Protein AF-A0AAV6CPC1-F1 (afdb_monomer_lite)

Foldseek 3Di:
DVVVLVVCQVDVVVLLVVLLVQLQVVLPDDDPPDRCHSVNSSVVSCVVSVVSPRPDDPVVVVVVLVVVVVVVCVVCVVVLVVCCVPPNPVVVVVVVVVVVVLVVVLVVVCVVVVDDLLVSQVVSCVVVVPPNSNVVSVVVVVVVVVVVVVVVVVPPPDPVVVPPPDDDDDDDDDDDDDDPPPPVVVPPPDDDPDDDD

Structure (mmCIF, N/CA/C/O backbone):
data_AF-A0AAV6CPC1-F1
#
_entry.id   AF-A0AAV6CPC1-F1
#
loop_
_atom_site.group_PDB
_atom_site.id
_atom_site.type_symbol
_atom_site.label_atom_id
_atom_site.label_alt_id
_atom_site.label_comp_id
_atom_site.label_asym_id
_atom_site.label_entity_id
_atom_site.label_seq_id
_atom_site.pdbx_PDB_ins_code
_atom_site.Cartn_x
_atom_site.Cartn_y
_atom_site.Cartn_z
_atom_site.occupancy
_atom_site.B_iso_or_equiv
_atom_site.auth_seq_id
_atom_site.auth_comp_id
_atom_site.auth_asym_id
_atom_site.auth_atom_id
_atom_site.pdbx_PDB_model_num
ATOM 1 N N . MET A 1 1 ? 10.511 2.929 -31.948 1.00 50.88 1 MET A N 1
ATOM 2 C CA . MET A 1 1 ? 10.393 3.047 -30.472 1.00 50.88 1 MET A CA 1
ATOM 3 C C . MET A 1 1 ? 10.406 1.677 -29.780 1.00 50.88 1 MET A C 1
ATOM 5 O O . MET A 1 1 ? 10.328 1.597 -28.562 1.00 50.88 1 MET A O 1
ATOM 9 N N . ASP A 1 2 ? 10.602 0.598 -30.540 1.00 55.88 2 ASP A N 1
ATOM 10 C CA . ASP A 1 2 ? 10.528 -0.788 -30.069 1.00 55.88 2 ASP A CA 1
ATOM 11 C C . ASP A 1 2 ? 11.811 -1.266 -29.385 1.00 55.88 2 ASP A C 1
ATOM 13 O O . ASP A 1 2 ? 11.757 -2.130 -28.517 1.00 55.88 2 ASP A O 1
ATOM 17 N N . TRP A 1 3 ? 12.956 -0.654 -29.708 1.00 64.06 3 TRP A N 1
ATOM 18 C CA . TRP A 1 3 ? 14.248 -0.991 -29.105 1.00 64.06 3 TRP A CA 1
ATOM 19 C C . TRP A 1 3 ? 14.268 -0.713 -27.594 1.00 64.06 3 TRP A C 1
ATOM 21 O O . TRP A 1 3 ? 14.586 -1.605 -26.811 1.00 64.06 3 TRP A O 1
ATOM 31 N N . LEU A 1 4 ? 13.809 0.469 -27.165 1.00 61.12 4 LEU A N 1
ATOM 32 C CA . LEU A 1 4 ? 13.719 0.828 -25.745 1.00 61.12 4 LEU A CA 1
ATOM 33 C C . LEU A 1 4 ? 12.749 -0.101 -24.995 1.00 61.12 4 LEU A C 1
ATOM 35 O O . LEU A 1 4 ? 13.073 -0.601 -23.921 1.00 61.12 4 LEU A O 1
ATOM 39 N N . ALA A 1 5 ? 11.595 -0.400 -25.598 1.00 58.94 5 ALA A N 1
ATOM 40 C CA . ALA A 1 5 ? 10.611 -1.322 -25.036 1.00 58.94 5 ALA A CA 1
ATOM 41 C C . ALA A 1 5 ? 11.127 -2.774 -24.962 1.00 58.94 5 ALA A C 1
ATOM 43 O O . ALA A 1 5 ? 10.808 -3.493 -24.015 1.00 58.94 5 ALA A O 1
ATOM 44 N N . SER A 1 6 ? 11.944 -3.210 -25.926 1.00 59.62 6 SER A N 1
ATOM 45 C CA . SER A 1 6 ? 12.553 -4.546 -25.942 1.00 59.62 6 SER A CA 1
ATOM 46 C C . SER A 1 6 ? 13.664 -4.703 -24.895 1.00 59.62 6 SER A C 1
ATOM 48 O O . SER A 1 6 ? 13.678 -5.705 -24.180 1.00 59.62 6 SER A O 1
ATOM 50 N N . THR A 1 7 ? 14.502 -3.679 -24.703 1.00 64.88 7 THR A N 1
ATOM 51 C CA . THR A 1 7 ? 15.536 -3.640 -23.655 1.00 64.88 7 THR A CA 1
ATOM 52 C C . THR A 1 7 ? 14.917 -3.571 -22.253 1.00 64.88 7 THR A C 1
ATOM 54 O O . THR A 1 7 ? 15.339 -4.301 -21.358 1.00 64.88 7 THR A O 1
ATOM 57 N N . LEU A 1 8 ? 13.854 -2.774 -22.064 1.00 58.41 8 LEU A N 1
ATOM 58 C CA . LEU A 1 8 ? 13.101 -2.693 -20.799 1.00 58.41 8 LEU A CA 1
ATOM 59 C C . LEU A 1 8 ? 12.404 -4.018 -20.437 1.00 58.41 8 LEU A C 1
ATOM 61 O O . LEU A 1 8 ? 12.216 -4.310 -19.256 1.00 58.41 8 LEU A O 1
ATOM 65 N N . ARG A 1 9 ? 12.036 -4.836 -21.435 1.00 60.81 9 ARG A N 1
ATOM 66 C CA . ARG A 1 9 ? 11.474 -6.183 -21.229 1.00 60.81 9 ARG A CA 1
ATOM 67 C C . ARG A 1 9 ? 12.528 -7.234 -20.883 1.00 60.81 9 ARG A C 1
ATOM 69 O O . ARG A 1 9 ? 12.197 -8.170 -20.161 1.00 60.81 9 ARG A O 1
ATOM 76 N N . GLN A 1 10 ? 13.758 -7.095 -21.380 1.00 64.81 10 GLN A N 1
ATOM 77 C CA . GLN A 1 10 ? 14.867 -7.996 -21.043 1.00 64.81 10 GLN A CA 1
ATOM 78 C C . GLN A 1 10 ? 15.430 -7.736 -19.640 1.00 64.81 10 GLN A C 1
ATOM 80 O O . GLN A 1 10 ? 15.775 -8.695 -18.954 1.00 64.81 10 GLN A O 1
ATOM 85 N N . TYR A 1 11 ? 15.460 -6.474 -19.196 1.00 70.38 11 TYR A N 1
ATOM 86 C CA . TYR A 1 11 ? 16.025 -6.072 -17.903 1.00 70.38 11 TYR A CA 1
ATOM 87 C C . TYR A 1 11 ? 15.006 -5.277 -17.066 1.00 70.38 11 TYR A C 1
ATOM 89 O O . TYR A 1 11 ? 14.966 -4.042 -17.128 1.00 70.38 11 TYR A O 1
ATOM 97 N N . PRO A 1 12 ? 14.163 -5.955 -16.262 1.00 72.00 12 PRO A N 1
ATOM 98 C CA . PRO A 1 12 ? 13.163 -5.293 -15.426 1.00 72.00 12 PRO A CA 1
ATOM 99 C C . PRO A 1 12 ? 13.781 -4.352 -14.376 1.00 72.00 12 PRO A C 1
ATOM 101 O O . PRO A 1 12 ? 13.127 -3.381 -13.994 1.00 72.00 12 PRO A O 1
ATOM 104 N N . GLU A 1 13 ? 15.037 -4.563 -13.957 1.00 78.44 13 GLU A N 1
ATOM 105 C CA . GLU A 1 13 ? 15.771 -3.616 -13.102 1.00 78.44 13 GLU A CA 1
ATOM 106 C C . GLU A 1 13 ? 15.889 -2.206 -13.704 1.00 78.44 13 GLU A C 1
ATOM 108 O O . GLU A 1 13 ? 15.700 -1.218 -12.992 1.00 78.44 13 GLU A O 1
ATOM 113 N N . VAL A 1 14 ? 16.120 -2.086 -15.016 1.00 78.75 14 VAL A N 1
ATOM 114 C CA . VAL A 1 14 ? 16.282 -0.787 -15.694 1.00 78.75 14 VAL A CA 1
ATOM 115 C C . VAL A 1 14 ? 14.977 0.011 -15.659 1.00 78.75 14 VAL A C 1
ATOM 117 O O . VAL A 1 14 ? 14.992 1.228 -15.483 1.00 78.75 14 VAL A O 1
ATOM 120 N N . SER A 1 15 ? 13.836 -0.678 -15.740 1.00 77.69 15 SER A N 1
ATOM 121 C CA . SER A 1 15 ? 12.512 -0.050 -15.649 1.00 77.69 15 SER A CA 1
ATOM 122 C C . SER A 1 15 ? 12.265 0.581 -14.275 1.00 77.69 15 SER A C 1
ATOM 124 O O . SER A 1 15 ? 11.695 1.667 -14.186 1.00 77.69 15 SER A O 1
ATOM 126 N N . ILE A 1 16 ? 12.718 -0.078 -13.203 1.00 81.50 16 ILE A N 1
ATOM 127 C CA . ILE A 1 16 ? 12.572 0.412 -11.825 1.00 81.50 16 ILE A CA 1
ATOM 128 C C . ILE A 1 16 ? 13.478 1.628 -11.598 1.00 81.50 16 ILE A C 1
ATOM 130 O O . ILE A 1 16 ? 13.022 2.638 -11.065 1.00 81.50 16 ILE A O 1
ATOM 134 N N . PHE A 1 17 ? 14.732 1.569 -12.054 1.00 85.50 17 PHE A N 1
ATOM 135 C CA . PHE A 1 17 ? 15.653 2.706 -11.971 1.00 85.50 17 PHE A CA 1
ATOM 136 C C . PHE A 1 17 ? 15.149 3.921 -12.748 1.00 85.50 17 PHE A C 1
ATOM 138 O O . PHE A 1 17 ? 15.210 5.036 -12.235 1.00 85.50 17 PHE A O 1
ATOM 145 N N . LEU A 1 18 ? 14.601 3.715 -13.947 1.00 84.69 18 LEU A N 1
ATOM 146 C CA . LEU A 1 18 ? 14.037 4.797 -14.748 1.00 84.69 18 LEU A CA 1
ATOM 147 C C . LEU A 1 18 ? 12.813 5.427 -14.068 1.00 84.69 18 LEU A C 1
ATOM 149 O O . LEU A 1 18 ? 12.699 6.651 -14.030 1.00 84.69 18 LEU A O 1
ATOM 153 N N . ALA A 1 19 ? 11.934 4.610 -13.475 1.00 87.69 19 ALA A N 1
ATOM 154 C CA . ALA A 1 19 ? 10.784 5.099 -12.718 1.00 87.69 19 ALA A CA 1
ATOM 155 C C . ALA A 1 19 ? 11.197 5.934 -11.498 1.00 87.69 19 ALA A C 1
ATOM 157 O O . ALA A 1 19 ? 10.588 6.969 -11.229 1.00 87.69 19 ALA A O 1
ATOM 158 N N . LEU A 1 20 ? 12.252 5.525 -10.788 1.00 87.88 20 LEU A N 1
ATOM 159 C CA . LEU A 1 20 ? 12.793 6.274 -9.654 1.00 87.88 20 LEU A CA 1
ATOM 160 C C . LEU A 1 20 ? 13.490 7.562 -10.094 1.00 87.88 20 LEU A C 1
ATOM 162 O O . LEU A 1 20 ? 13.239 8.611 -9.508 1.00 87.88 20 LEU A O 1
ATOM 166 N N . ALA A 1 21 ? 14.323 7.506 -11.134 1.00 88.50 21 ALA A N 1
ATOM 167 C CA . ALA A 1 21 ? 15.060 8.661 -11.635 1.00 88.50 21 ALA A CA 1
ATOM 168 C C . ALA A 1 21 ? 14.111 9.747 -12.163 1.00 88.50 21 ALA A C 1
ATOM 170 O O . ALA A 1 21 ? 14.175 10.893 -11.720 1.00 88.50 21 ALA A O 1
ATOM 171 N N . LEU A 1 22 ? 13.179 9.379 -13.050 1.00 88.38 22 LEU A N 1
ATOM 172 C CA . LEU A 1 22 ? 12.183 10.311 -13.586 1.00 88.38 22 LEU A CA 1
ATOM 173 C C . LEU A 1 22 ? 11.191 10.753 -12.510 1.00 88.38 22 LEU A C 1
ATOM 175 O O . LEU A 1 22 ? 10.836 11.926 -12.443 1.00 88.38 22 LEU A O 1
ATOM 179 N N . GLY A 1 23 ? 10.765 9.836 -11.642 1.00 89.19 23 GLY A N 1
ATOM 180 C CA . GLY A 1 23 ? 9.831 10.126 -10.562 1.00 89.19 23 GLY A CA 1
ATOM 181 C C . GLY A 1 23 ? 10.387 11.083 -9.513 1.00 89.19 23 GLY A C 1
ATOM 182 O O . GLY A 1 23 ? 9.665 11.964 -9.054 1.00 89.19 23 GLY A O 1
ATOM 183 N N . TYR A 1 24 ? 11.667 10.954 -9.159 1.00 88.19 24 TYR A N 1
ATOM 184 C CA . TYR A 1 24 ? 12.344 11.883 -8.257 1.00 88.19 24 TYR A CA 1
ATOM 185 C C . TYR A 1 24 ? 12.603 13.229 -8.934 1.00 88.19 24 TYR A C 1
ATOM 187 O O . TYR A 1 24 ? 12.359 14.271 -8.328 1.00 88.19 24 TYR A O 1
ATOM 195 N N . TRP A 1 25 ? 13.028 13.216 -10.203 1.00 86.25 25 TRP A N 1
ATOM 196 C CA . TRP A 1 25 ? 13.243 14.441 -10.972 1.00 86.25 25 TRP A CA 1
ATOM 197 C C . TRP A 1 25 ? 11.956 15.264 -11.083 1.00 86.25 25 TRP A C 1
ATOM 199 O O . TRP A 1 25 ? 11.960 16.454 -10.784 1.00 86.25 25 TRP A O 1
ATOM 209 N N . ILE A 1 26 ? 10.839 14.616 -11.415 1.00 84.38 26 ILE A N 1
ATOM 210 C CA . ILE A 1 26 ? 9.532 15.262 -11.573 1.00 84.38 26 ILE A CA 1
ATOM 211 C C . ILE A 1 26 ? 8.887 15.571 -10.220 1.00 84.38 26 ILE A C 1
ATOM 213 O O . ILE A 1 26 ? 8.286 16.627 -10.060 1.00 84.38 26 ILE A O 1
ATOM 217 N N . GLY A 1 27 ? 9.053 14.706 -9.217 1.00 80.81 27 GLY A N 1
ATOM 218 C CA . GLY A 1 27 ? 8.577 14.951 -7.851 1.00 80.81 27 GLY A CA 1
ATOM 219 C C . GLY A 1 27 ? 9.292 16.108 -7.145 1.00 80.81 27 GLY A C 1
ATOM 220 O O . GLY A 1 27 ? 8.743 16.679 -6.202 1.00 80.81 27 GLY A O 1
ATOM 221 N N . GLY A 1 28 ? 10.496 16.467 -7.604 1.00 75.12 28 GLY A N 1
ATOM 222 C CA . GLY A 1 28 ? 11.241 17.647 -7.165 1.00 75.12 28 GLY A CA 1
ATOM 223 C C . GLY A 1 28 ? 10.834 18.950 -7.863 1.00 75.12 28 GLY A C 1
ATOM 224 O O . GLY A 1 28 ? 11.181 20.025 -7.370 1.00 75.12 28 GLY A O 1
ATOM 225 N N . LEU A 1 29 ? 10.087 18.889 -8.973 1.00 74.12 29 LEU A N 1
ATOM 226 C CA . LEU A 1 29 ? 9.589 20.081 -9.658 1.00 74.12 29 LEU A CA 1
ATOM 227 C C . LEU A 1 29 ? 8.435 20.687 -8.854 1.00 74.12 29 LEU A C 1
ATOM 229 O O . LEU A 1 29 ? 7.370 20.093 -8.689 1.00 74.12 29 LEU A O 1
ATOM 233 N N . ARG A 1 30 ? 8.654 21.897 -8.339 1.00 64.50 30 ARG A N 1
ATOM 234 C CA . ARG A 1 30 ? 7.623 22.682 -7.658 1.00 64.50 30 ARG A CA 1
ATOM 235 C C . ARG A 1 30 ? 6.871 23.521 -8.681 1.00 64.50 30 ARG A C 1
ATOM 237 O O . ARG A 1 30 ? 7.449 24.419 -9.287 1.00 64.50 30 ARG A O 1
ATOM 244 N N . ILE A 1 31 ? 5.580 23.248 -8.850 1.00 69.50 31 ILE A N 1
ATOM 245 C CA . ILE A 1 31 ? 4.676 24.100 -9.627 1.00 69.50 31 ILE A CA 1
ATOM 246 C C . ILE A 1 31 ? 3.954 25.008 -8.623 1.00 69.50 31 ILE A C 1
ATOM 248 O O . ILE A 1 31 ? 3.000 24.606 -7.958 1.00 69.50 31 ILE A O 1
ATOM 252 N N . GLY A 1 32 ? 4.462 26.232 -8.459 1.00 70.19 32 GLY A N 1
ATOM 253 C CA . GLY A 1 32 ? 3.909 27.221 -7.527 1.00 70.19 32 GLY A CA 1
ATOM 254 C C . GLY A 1 32 ? 4.044 26.809 -6.053 1.00 70.19 32 GLY A C 1
ATOM 255 O O . GLY A 1 32 ? 5.130 26.455 -5.599 1.00 70.19 32 GLY A O 1
ATOM 256 N N . ALA A 1 33 ? 2.941 26.867 -5.297 1.00 66.94 33 ALA A N 1
ATOM 257 C CA . ALA A 1 33 ? 2.893 26.529 -3.867 1.00 66.94 33 ALA A CA 1
ATOM 258 C C . ALA A 1 33 ? 2.652 25.031 -3.574 1.00 66.94 33 ALA A C 1
ATOM 260 O O . ALA A 1 33 ? 2.756 24.607 -2.424 1.00 66.94 33 ALA A O 1
ATOM 261 N N . PHE A 1 34 ? 2.343 24.217 -4.592 1.00 69.81 34 PHE A N 1
ATOM 262 C CA . PHE A 1 34 ? 2.090 22.784 -4.429 1.00 69.81 34 PHE A CA 1
ATOM 263 C C . PHE A 1 34 ? 3.360 21.976 -4.709 1.00 69.81 34 PHE A C 1
ATOM 265 O O . PHE A 1 34 ? 3.807 21.829 -5.846 1.00 69.81 34 PHE A O 1
ATOM 272 N N . SER A 1 35 ? 3.947 21.426 -3.645 1.00 69.00 35 SER A N 1
ATOM 273 C CA . SER A 1 35 ? 5.031 20.449 -3.743 1.00 69.00 35 SER A CA 1
ATOM 274 C C . SER A 1 35 ? 4.425 19.049 -3.787 1.00 69.00 35 SER A C 1
ATOM 276 O O . SER A 1 35 ? 3.948 18.555 -2.770 1.00 69.00 35 SER A O 1
ATOM 278 N N . LEU A 1 36 ? 4.463 18.399 -4.953 1.00 71.31 36 LEU A N 1
ATOM 279 C CA . LEU A 1 36 ? 3.981 17.021 -5.133 1.00 71.31 36 LEU A CA 1
ATOM 280 C C . LEU A 1 36 ? 4.738 16.017 -4.247 1.00 71.31 36 LEU A C 1
ATOM 282 O O . LEU A 1 36 ? 4.181 14.994 -3.856 1.00 71.31 36 LEU A O 1
ATOM 286 N N . GLY A 1 37 ? 5.982 16.327 -3.880 1.00 80.75 37 GLY A N 1
ATOM 287 C CA . GLY A 1 37 ? 6.824 15.449 -3.078 1.00 80.75 37 GLY A CA 1
ATOM 288 C C . GLY A 1 37 ? 7.393 14.296 -3.905 1.00 80.75 37 GLY A C 1
ATOM 289 O O . GLY A 1 37 ? 6.789 13.805 -4.862 1.00 80.75 37 GLY A O 1
ATOM 290 N N . SER A 1 38 ? 8.580 13.836 -3.515 1.00 85.38 38 SER A N 1
ATOM 291 C CA . SER A 1 38 ? 9.305 12.766 -4.210 1.00 85.38 38 SER A CA 1
ATOM 292 C C . SER A 1 38 ? 8.517 11.448 -4.265 1.00 85.38 38 SER A C 1
ATOM 294 O O . SER A 1 38 ? 8.594 10.716 -5.251 1.00 85.38 38 SER A O 1
ATOM 296 N N . VAL A 1 39 ? 7.703 11.160 -3.245 1.00 86.31 39 VAL A N 1
ATOM 297 C CA . VAL A 1 39 ? 6.880 9.940 -3.173 1.00 86.31 39 VAL A CA 1
ATOM 298 C C . VAL A 1 39 ? 5.736 9.969 -4.192 1.00 86.31 39 VAL A C 1
ATOM 300 O O . VAL A 1 39 ? 5.534 9.002 -4.921 1.00 86.31 39 VAL A O 1
ATOM 303 N N . THR A 1 40 ? 5.011 11.082 -4.314 1.00 87.12 40 THR A N 1
ATOM 304 C CA . THR A 1 40 ? 3.893 11.184 -5.268 1.00 87.12 40 THR A CA 1
ATOM 305 C C . THR A 1 40 ? 4.400 11.205 -6.712 1.00 87.12 40 THR A C 1
ATOM 307 O O . THR A 1 40 ? 3.801 10.577 -7.583 1.00 87.12 40 THR A O 1
ATOM 310 N N . GLY A 1 41 ? 5.542 11.861 -6.966 1.00 88.69 41 GLY A N 1
ATOM 311 C CA . GLY A 1 41 ? 6.185 11.879 -8.286 1.00 88.69 41 GLY A CA 1
ATOM 312 C C . GLY A 1 41 ? 6.655 10.495 -8.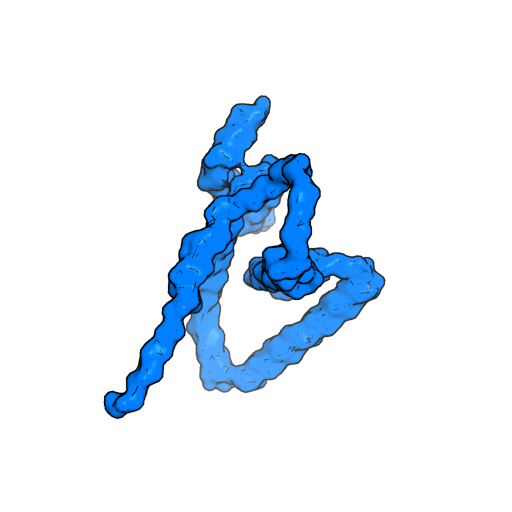748 1.00 88.69 41 GLY A C 1
ATOM 313 O O . GLY A 1 41 ? 6.427 10.110 -9.897 1.00 88.69 41 GLY A O 1
ATOM 314 N N . THR A 1 42 ? 7.237 9.704 -7.841 1.00 89.69 42 THR A N 1
ATOM 315 C CA . THR A 1 42 ? 7.635 8.315 -8.132 1.00 89.69 42 THR A CA 1
ATOM 316 C C . THR A 1 42 ? 6.438 7.382 -8.322 1.00 89.69 42 THR A C 1
ATOM 318 O O . THR A 1 42 ? 6.488 6.530 -9.208 1.00 89.69 42 THR A O 1
ATOM 321 N N . LEU A 1 43 ? 5.329 7.580 -7.598 1.00 88.69 43 LEU A N 1
ATOM 322 C CA . LEU A 1 43 ? 4.079 6.846 -7.840 1.00 88.69 43 LEU A CA 1
ATOM 323 C C . LEU A 1 43 ? 3.473 7.161 -9.216 1.00 88.69 43 LEU A C 1
ATOM 325 O O . LEU A 1 43 ? 3.111 6.237 -9.943 1.00 88.69 43 LEU A O 1
ATOM 329 N N . LEU A 1 44 ? 3.401 8.439 -9.604 1.00 88.88 44 LEU A N 1
ATOM 330 C CA . LEU A 1 44 ? 2.844 8.854 -10.896 1.00 88.88 44 LEU A CA 1
ATOM 331 C C . LEU A 1 44 ? 3.656 8.285 -12.072 1.00 88.88 44 LEU A C 1
ATOM 333 O O . LEU A 1 44 ? 3.088 7.702 -12.997 1.00 88.88 44 LEU A O 1
ATOM 337 N N . MET A 1 45 ? 4.987 8.392 -12.010 1.00 88.94 45 MET A N 1
ATOM 338 C CA . MET A 1 45 ? 5.874 7.816 -13.028 1.00 88.94 45 MET A CA 1
ATOM 339 C C . MET A 1 45 ? 5.842 6.287 -13.030 1.00 88.94 45 MET A C 1
ATOM 341 O O . MET A 1 45 ? 5.868 5.678 -14.099 1.00 88.94 45 MET A O 1
ATOM 345 N N . GLY A 1 46 ? 5.709 5.655 -11.861 1.00 87.75 46 GLY A N 1
ATOM 346 C CA . GLY A 1 46 ? 5.521 4.210 -11.743 1.00 87.75 46 GLY A CA 1
ATOM 347 C C . GLY A 1 46 ? 4.244 3.715 -12.428 1.00 87.75 46 GLY A C 1
ATOM 348 O O . GLY A 1 46 ? 4.280 2.700 -13.122 1.00 87.75 46 GLY A O 1
ATOM 349 N N . VAL A 1 47 ? 3.129 4.446 -12.303 1.00 86.94 47 VAL A N 1
ATOM 350 C CA . VAL A 1 47 ? 1.872 4.123 -13.002 1.00 86.94 47 VAL A CA 1
ATOM 351 C C . VAL A 1 47 ? 2.021 4.308 -14.512 1.00 86.94 47 VAL A C 1
ATOM 353 O O . VAL A 1 47 ? 1.627 3.414 -15.259 1.00 86.94 47 VAL A O 1
ATOM 356 N N . LEU A 1 48 ? 2.630 5.411 -14.964 1.00 86.62 48 LEU A N 1
ATOM 357 C CA . LEU A 1 48 ? 2.867 5.682 -16.389 1.00 86.62 48 LEU A CA 1
ATOM 358 C C . LEU A 1 48 ? 3.739 4.606 -17.047 1.00 86.62 48 LEU A C 1
ATOM 360 O O . LEU A 1 48 ? 3.375 4.065 -18.089 1.00 86.62 48 LEU A O 1
ATOM 364 N N . ILE A 1 49 ? 4.858 4.240 -16.417 1.00 82.38 49 ILE A N 1
ATOM 365 C CA . ILE A 1 49 ? 5.747 3.180 -16.913 1.00 82.38 49 ILE A CA 1
ATOM 366 C C . ILE A 1 49 ? 5.070 1.807 -16.815 1.00 82.38 49 ILE A C 1
ATOM 368 O O . ILE A 1 49 ? 5.242 0.965 -17.697 1.00 82.38 49 ILE A O 1
ATOM 372 N N . GLY A 1 50 ? 4.237 1.592 -15.793 1.00 79.00 50 GLY A N 1
ATOM 373 C CA . GLY A 1 50 ? 3.443 0.377 -15.621 1.00 79.00 50 GLY A CA 1
ATOM 374 C C . GLY A 1 50 ? 2.465 0.104 -16.770 1.00 79.00 50 GLY A C 1
ATOM 375 O O . GLY A 1 50 ? 2.233 -1.062 -17.094 1.00 79.00 50 GLY A O 1
ATOM 376 N N . GLN A 1 51 ? 1.953 1.144 -17.442 1.00 81.06 51 GLN A N 1
ATOM 377 C CA . GLN A 1 51 ? 1.088 0.990 -18.622 1.00 81.06 51 GLN A CA 1
ATOM 378 C C . GLN A 1 51 ? 1.823 0.383 -19.831 1.00 81.06 51 GLN A C 1
ATOM 380 O O . GLN A 1 51 ? 1.186 -0.211 -20.696 1.00 81.06 51 GLN A O 1
ATOM 385 N N . MET A 1 52 ? 3.161 0.446 -19.883 1.00 68.25 52 MET A N 1
ATOM 386 C CA . MET A 1 52 ? 3.958 -0.116 -20.987 1.00 68.25 52 MET A CA 1
ATOM 387 C C . MET A 1 52 ? 4.133 -1.651 -20.921 1.00 68.25 52 MET A C 1
ATOM 389 O O . MET A 1 52 ? 4.864 -2.232 -21.726 1.00 68.25 52 MET A O 1
ATOM 393 N N . HIS A 1 53 ? 3.445 -2.330 -19.991 1.00 58.00 53 HIS A N 1
ATOM 394 C CA . HIS A 1 53 ? 3.378 -3.793 -19.857 1.00 58.00 53 HIS A CA 1
ATOM 395 C C . HIS A 1 53 ? 4.763 -4.476 -19.838 1.00 58.00 53 HIS A C 1
ATOM 397 O O . HIS A 1 53 ? 5.038 -5.431 -20.576 1.00 58.00 53 HIS A O 1
ATOM 403 N N . VAL A 1 54 ? 5.656 -3.972 -18.980 1.00 62.41 54 VAL A N 1
ATOM 404 C CA . VAL A 1 54 ? 6.931 -4.628 -18.660 1.00 62.41 54 VAL A CA 1
ATOM 405 C C . VAL A 1 54 ? 6.661 -5.822 -17.741 1.00 62.41 54 VAL A C 1
ATOM 407 O O . VAL A 1 54 ? 6.033 -5.697 -16.686 1.00 62.41 54 VAL A O 1
ATOM 410 N N . SER A 1 55 ? 7.139 -7.003 -18.132 1.00 57.34 55 SER A N 1
ATOM 411 C CA . SER A 1 55 ? 7.015 -8.240 -17.360 1.00 57.34 55 SER A CA 1
ATOM 412 C C . SER A 1 55 ? 7.959 -8.236 -16.154 1.00 57.34 55 SER A C 1
ATOM 414 O O . SER A 1 55 ? 9.031 -8.832 -16.180 1.00 57.34 55 SER A O 1
ATOM 416 N N . ILE A 1 56 ? 7.559 -7.560 -15.076 1.00 67.06 56 ILE A N 1
ATOM 417 C CA . ILE A 1 56 ? 8.260 -7.626 -13.788 1.00 67.06 56 ILE A CA 1
ATOM 418 C C . ILE A 1 56 ? 7.943 -8.971 -13.126 1.00 67.06 56 ILE A C 1
ATOM 420 O O . ILE A 1 56 ? 6.768 -9.307 -12.924 1.00 67.06 56 ILE A O 1
ATOM 424 N N . SER A 1 57 ? 8.985 -9.720 -12.756 1.00 73.19 57 SER A N 1
ATOM 425 C CA . SER A 1 57 ? 8.840 -11.001 -12.065 1.00 73.19 57 SER A CA 1
ATOM 426 C C . SER A 1 57 ? 8.095 -10.832 -10.733 1.00 73.19 57 SER A C 1
ATOM 428 O O . SER A 1 57 ? 8.268 -9.851 -10.005 1.00 73.19 57 SER A O 1
ATOM 430 N N . SER A 1 58 ? 7.236 -11.800 -10.399 1.00 75.69 58 SER A N 1
ATOM 431 C CA . SER A 1 58 ? 6.427 -11.744 -9.171 1.00 75.69 58 SER A CA 1
ATOM 432 C C . SER A 1 58 ? 7.289 -11.682 -7.904 1.00 75.69 58 SER A C 1
ATOM 434 O O . SER A 1 58 ? 6.891 -11.058 -6.923 1.00 75.69 58 SER A O 1
ATOM 436 N N . ASN A 1 59 ? 8.479 -12.288 -7.943 1.00 81.31 59 ASN A N 1
ATOM 437 C CA . ASN A 1 59 ? 9.413 -12.320 -6.820 1.00 81.31 59 ASN A CA 1
ATOM 438 C C . ASN A 1 59 ? 9.939 -10.922 -6.481 1.00 81.31 59 ASN A C 1
ATOM 440 O O . ASN A 1 59 ? 9.929 -10.537 -5.319 1.00 81.31 59 ASN A O 1
ATOM 444 N N . VAL A 1 60 ? 10.314 -10.128 -7.490 1.00 83.31 60 VAL A N 1
ATOM 445 C CA . VAL A 1 60 ? 10.831 -8.767 -7.277 1.00 83.31 60 VAL A CA 1
ATOM 446 C C . VAL A 1 60 ? 9.762 -7.877 -6.636 1.00 83.31 60 VAL A C 1
ATOM 448 O O . VAL A 1 60 ? 10.042 -7.193 -5.654 1.00 83.31 60 VAL A O 1
ATOM 451 N N . LYS A 1 61 ? 8.509 -7.947 -7.112 1.00 80.50 61 LYS A N 1
ATOM 452 C CA . LYS A 1 61 ? 7.389 -7.195 -6.515 1.00 80.50 61 LYS A CA 1
ATOM 453 C C . LYS A 1 61 ? 7.190 -7.546 -5.039 1.00 80.50 61 LYS A C 1
ATOM 455 O O . LYS A 1 61 ? 7.031 -6.647 -4.220 1.00 80.50 61 LYS A O 1
ATOM 460 N N . ALA A 1 62 ? 7.224 -8.837 -4.705 1.00 83.81 62 ALA A N 1
ATOM 461 C CA . ALA A 1 62 ? 7.059 -9.306 -3.334 1.00 83.81 62 ALA A CA 1
ATOM 462 C C . ALA A 1 62 ? 8.216 -8.855 -2.430 1.00 83.81 62 ALA A C 1
ATOM 464 O O . ALA A 1 62 ? 7.960 -8.367 -1.335 1.00 83.81 62 ALA A O 1
ATOM 465 N N . THR A 1 63 ? 9.469 -8.946 -2.889 1.00 88.44 63 THR A N 1
ATOM 466 C CA . THR A 1 63 ? 10.643 -8.523 -2.108 1.00 88.44 63 THR A CA 1
ATOM 467 C C . THR A 1 63 ? 10.618 -7.028 -1.792 1.00 88.44 63 THR A C 1
ATOM 469 O O . THR A 1 63 ? 10.766 -6.658 -0.629 1.00 88.44 63 THR A O 1
ATOM 472 N N . PHE A 1 64 ? 10.378 -6.160 -2.782 1.00 85.94 64 PHE A N 1
ATOM 473 C CA . PHE A 1 64 ? 10.298 -4.711 -2.547 1.00 85.94 64 PHE A CA 1
ATOM 474 C C . PHE A 1 64 ? 9.106 -4.333 -1.661 1.00 85.94 64 PHE A C 1
ATOM 476 O O . PHE A 1 64 ? 9.237 -3.475 -0.790 1.00 85.94 64 PHE A O 1
ATOM 483 N N . PHE A 1 65 ? 7.963 -5.002 -1.832 1.00 86.38 65 PHE A N 1
ATOM 484 C CA . PHE A 1 65 ? 6.795 -4.794 -0.980 1.00 86.38 65 PHE A CA 1
ATOM 485 C C . PHE A 1 65 ? 7.038 -5.239 0.472 1.00 86.38 65 PHE A C 1
ATOM 487 O O . PHE A 1 65 ? 6.651 -4.527 1.397 1.00 86.38 65 PHE A O 1
ATOM 494 N N . LEU A 1 66 ? 7.722 -6.369 0.692 1.00 90.00 66 LEU A N 1
ATOM 495 C CA . LEU A 1 66 ? 8.122 -6.821 2.028 1.00 90.00 66 LEU A CA 1
ATOM 496 C C . LEU A 1 66 ? 9.137 -5.874 2.666 1.00 90.00 66 LEU A C 1
ATOM 498 O O . LEU A 1 66 ? 8.992 -5.557 3.841 1.00 90.00 66 LEU A O 1
ATOM 502 N N . MET A 1 67 ? 10.125 -5.391 1.908 1.00 90.31 67 MET A N 1
ATOM 503 C CA . MET A 1 67 ? 11.098 -4.417 2.409 1.00 90.31 67 MET A CA 1
ATOM 504 C C . MET A 1 67 ? 10.419 -3.095 2.794 1.00 90.31 67 MET A C 1
ATOM 506 O O . MET A 1 67 ? 10.731 -2.528 3.839 1.00 90.31 67 MET A O 1
ATOM 510 N N . PHE A 1 68 ? 9.434 -2.646 2.009 1.00 88.19 68 PHE A N 1
ATOM 511 C CA . PHE A 1 68 ? 8.588 -1.500 2.346 1.00 88.19 68 PHE A CA 1
ATOM 512 C C . PHE A 1 68 ? 7.767 -1.739 3.623 1.00 88.19 68 PHE A C 1
ATOM 514 O O . PHE A 1 68 ? 7.817 -0.924 4.542 1.00 88.19 68 PHE A O 1
ATOM 521 N N . LEU A 1 69 ? 7.046 -2.863 3.716 1.00 89.06 69 LEU A N 1
ATOM 522 C CA . LEU A 1 69 ? 6.237 -3.197 4.892 1.00 89.06 69 LEU A CA 1
ATOM 523 C C . LEU A 1 69 ? 7.103 -3.346 6.153 1.00 89.06 69 LEU A C 1
ATOM 525 O O . LEU A 1 69 ? 6.698 -2.920 7.232 1.00 89.06 69 LEU A O 1
ATOM 529 N N . PHE A 1 70 ? 8.308 -3.898 6.005 1.00 91.56 70 PHE A N 1
ATOM 530 C CA . PHE A 1 70 ? 9.298 -4.003 7.069 1.00 91.56 70 PHE A CA 1
ATOM 531 C C . PHE A 1 70 ? 9.772 -2.627 7.543 1.00 91.56 70 PHE A C 1
ATOM 533 O O . PHE A 1 70 ? 9.751 -2.368 8.741 1.00 91.56 70 PHE A O 1
ATOM 540 N N . ALA A 1 71 ? 10.141 -1.726 6.627 1.00 91.44 71 ALA A N 1
ATOM 541 C CA . ALA A 1 71 ? 10.580 -0.376 6.978 1.00 91.44 71 ALA A CA 1
ATOM 542 C C . ALA A 1 71 ? 9.475 0.424 7.693 1.00 91.44 71 ALA A C 1
ATOM 544 O O . ALA A 1 71 ? 9.730 1.042 8.727 1.00 91.44 71 ALA A O 1
ATOM 545 N N . VAL A 1 72 ? 8.234 0.362 7.190 1.00 87.81 72 VAL A N 1
ATOM 546 C CA . VAL A 1 72 ? 7.072 1.004 7.831 1.00 87.81 72 VAL A CA 1
ATOM 547 C C . VAL A 1 72 ? 6.809 0.406 9.215 1.00 87.81 72 VAL A C 1
ATOM 549 O O . VAL A 1 72 ? 6.581 1.146 10.170 1.00 87.81 72 VAL A O 1
ATOM 552 N N . GLY A 1 73 ? 6.887 -0.921 9.351 1.00 88.81 73 GLY A N 1
ATOM 553 C CA . GLY A 1 73 ? 6.711 -1.609 10.631 1.00 88.81 73 GLY A CA 1
ATOM 554 C C . GLY A 1 73 ? 7.808 -1.286 11.646 1.00 88.81 73 GLY A C 1
ATOM 555 O O . GLY A 1 73 ? 7.513 -1.092 12.823 1.00 88.81 73 GLY A O 1
ATOM 556 N N . TYR A 1 74 ? 9.058 -1.167 11.198 1.00 91.62 74 TYR A N 1
ATOM 557 C CA . TYR A 1 74 ? 10.187 -0.807 12.053 1.00 91.62 74 TYR A CA 1
ATOM 558 C C . TYR A 1 74 ? 10.041 0.615 12.612 1.00 91.62 74 TYR A C 1
ATOM 560 O O . TYR A 1 74 ? 10.243 0.827 13.805 1.00 91.62 74 TYR A O 1
ATOM 568 N N . GLY A 1 75 ? 9.616 1.573 11.779 1.00 89.50 75 GLY A N 1
ATOM 569 C CA . GLY A 1 75 ? 9.346 2.945 12.219 1.00 89.50 75 GLY A CA 1
ATOM 570 C C . GLY A 1 75 ? 8.125 3.065 13.138 1.00 89.50 75 GLY A C 1
ATOM 571 O O . GLY A 1 75 ? 8.159 3.807 14.116 1.00 89.50 75 GLY A O 1
ATOM 572 N N . ALA A 1 76 ? 7.059 2.308 12.865 1.00 86.62 76 ALA A N 1
ATOM 573 C CA . ALA A 1 76 ? 5.835 2.323 13.670 1.00 86.62 76 ALA A CA 1
ATOM 574 C C . ALA A 1 76 ? 5.940 1.519 14.983 1.00 86.62 76 ALA A C 1
ATOM 576 O O . ALA A 1 76 ? 5.112 1.696 15.878 1.00 86.62 76 ALA A O 1
ATOM 577 N N . GLY A 1 77 ? 6.943 0.644 15.118 1.00 86.31 77 GLY A N 1
ATOM 578 C CA . GLY A 1 77 ? 7.114 -0.256 16.261 1.00 86.31 77 GLY A CA 1
ATOM 579 C C . GLY A 1 77 ? 7.174 0.464 17.615 1.00 86.31 77 GLY A C 1
ATOM 580 O O . GLY A 1 77 ? 6.319 0.202 18.463 1.00 86.31 77 GLY A O 1
ATOM 581 N N . PRO A 1 78 ? 8.128 1.386 17.844 1.00 87.88 78 PRO A N 1
ATOM 582 C CA . PRO A 1 78 ? 8.263 2.077 19.126 1.00 87.88 78 PRO A CA 1
ATOM 583 C C . PRO A 1 78 ? 6.999 2.838 19.540 1.00 87.88 78 PRO A C 1
ATOM 585 O O . PRO A 1 78 ? 6.629 2.808 20.713 1.00 87.88 78 PRO A O 1
ATOM 588 N N . GLU A 1 79 ? 6.302 3.467 18.588 1.00 86.19 79 GLU A N 1
ATOM 589 C CA . GLU A 1 79 ? 5.069 4.202 18.886 1.00 86.19 79 GLU A CA 1
ATOM 590 C C . GLU A 1 79 ? 3.890 3.289 19.210 1.00 86.19 79 GLU A C 1
ATOM 592 O O . GLU A 1 79 ? 3.127 3.568 20.135 1.00 86.19 79 GLU A O 1
ATOM 597 N N . PHE A 1 80 ? 3.782 2.147 18.531 1.00 83.25 80 PHE A N 1
ATOM 598 C CA . PHE A 1 80 ? 2.806 1.128 18.894 1.00 83.25 80 PHE A CA 1
ATOM 599 C C . PHE A 1 80 ? 3.028 0.613 20.326 1.00 83.25 80 PHE A C 1
ATOM 601 O O . PHE A 1 80 ? 2.087 0.563 21.117 1.00 83.25 80 PHE A O 1
ATOM 608 N N . PHE A 1 81 ? 4.272 0.285 20.695 1.00 83.94 81 PHE A N 1
ATOM 609 C CA . PHE A 1 81 ? 4.595 -0.193 22.046 1.00 83.94 81 PHE A CA 1
ATOM 610 C C . PHE A 1 81 ? 4.384 0.881 23.119 1.00 83.94 81 PHE A C 1
ATOM 612 O O . PHE A 1 81 ? 3.902 0.574 24.213 1.00 83.94 81 PHE A O 1
ATOM 619 N N . ARG A 1 82 ? 4.703 2.143 22.814 1.00 82.69 82 ARG A N 1
ATOM 620 C CA . ARG A 1 82 ? 4.462 3.274 23.717 1.00 82.69 82 ARG A CA 1
ATOM 621 C C . ARG A 1 82 ? 2.965 3.507 23.944 1.00 82.69 82 ARG A C 1
ATOM 623 O O . ARG A 1 82 ? 2.561 3.724 25.084 1.00 82.69 82 ARG A O 1
ATOM 630 N N . GLY A 1 83 ? 2.150 3.385 22.895 1.00 83.38 83 GLY A N 1
ATOM 631 C CA . GLY A 1 83 ? 0.689 3.428 22.985 1.00 83.38 83 GLY A CA 1
ATOM 632 C C . GLY A 1 83 ? 0.104 2.254 23.775 1.00 83.38 83 GLY A C 1
ATOM 633 O O . GLY A 1 83 ? -0.770 2.453 24.618 1.00 83.38 83 GLY A O 1
ATOM 634 N N . LEU A 1 84 ? 0.640 1.042 23.581 1.00 82.19 84 LEU A N 1
ATOM 635 C CA . LEU A 1 84 ? 0.179 -0.153 24.292 1.00 82.19 84 LEU A CA 1
ATOM 636 C C . LEU A 1 84 ? 0.434 -0.069 25.807 1.00 82.19 84 LEU A C 1
ATOM 638 O O . LEU A 1 84 ? -0.402 -0.508 26.594 1.00 82.19 84 LEU A O 1
ATOM 642 N N . ARG A 1 85 ? 1.569 0.516 26.216 1.00 78.12 85 ARG A N 1
ATOM 643 C CA . ARG A 1 85 ? 1.968 0.625 27.629 1.00 78.12 85 ARG A CA 1
ATOM 644 C C . ARG A 1 85 ? 1.099 1.589 28.438 1.00 78.12 85 ARG A C 1
ATOM 646 O O . ARG A 1 85 ? 0.888 1.342 29.619 1.00 78.12 85 ARG A O 1
ATOM 653 N N . ASN A 1 86 ? 0.645 2.682 27.829 1.00 74.19 86 ASN A N 1
ATOM 654 C CA . ASN A 1 86 ? -0.059 3.738 28.554 1.00 74.19 86 ASN A CA 1
ATOM 655 C C . ASN A 1 86 ? -1.587 3.538 28.531 1.00 74.19 86 ASN A C 1
ATOM 657 O O . ASN A 1 86 ? -2.209 3.680 29.575 1.00 74.19 86 ASN A O 1
ATOM 661 N N . GLU A 1 87 ? -2.183 3.148 27.390 1.00 77.12 87 GLU A N 1
ATOM 662 C CA . GLU A 1 87 ? -3.646 2.969 27.223 1.00 77.12 87 GLU A CA 1
ATOM 663 C C . GLU A 1 87 ? -3.991 1.895 26.164 1.00 77.12 87 GLU A C 1
ATOM 665 O O . GLU A 1 87 ? -4.913 2.024 25.356 1.00 77.12 87 GLU A O 1
ATOM 670 N N . GLY A 1 88 ? -3.229 0.799 26.134 1.00 80.25 88 GLY A N 1
ATOM 671 C CA . GLY A 1 88 ? -3.270 -0.157 25.028 1.00 80.25 88 GLY A CA 1
ATOM 672 C C . GLY A 1 88 ? -4.602 -0.859 24.778 1.00 80.25 88 GLY A C 1
ATOM 673 O O . GLY A 1 88 ? -4.946 -1.126 23.627 1.00 80.25 88 GLY A O 1
ATOM 674 N N . VAL A 1 89 ? -5.358 -1.164 25.835 1.00 84.62 89 VAL A N 1
ATOM 675 C CA . VAL A 1 89 ? -6.612 -1.925 25.716 1.00 84.62 89 VAL A CA 1
ATOM 676 C C . VAL A 1 89 ? -7.722 -1.087 25.062 1.00 84.62 89 VAL A C 1
ATOM 678 O O . VAL A 1 89 ? -8.263 -1.549 24.055 1.00 84.62 89 VAL A O 1
ATOM 681 N N . PRO A 1 90 ? -8.033 0.145 25.523 1.00 85.69 90 PRO A N 1
ATOM 682 C CA . PRO A 1 90 ? -8.949 1.033 24.805 1.00 85.69 90 PRO A CA 1
ATOM 683 C C . PRO A 1 90 ? -8.517 1.277 23.353 1.00 85.69 90 PRO A C 1
ATOM 685 O O . PRO A 1 90 ? -9.326 1.111 22.442 1.00 85.69 90 PRO A O 1
ATOM 688 N N . GLN A 1 91 ? -7.233 1.574 23.120 1.00 85.00 91 GLN A N 1
ATOM 689 C CA . GLN A 1 91 ? -6.676 1.819 21.783 1.00 85.00 91 GLN A CA 1
ATOM 690 C C . GLN A 1 91 ? -6.888 0.620 20.839 1.00 85.00 91 GLN A C 1
ATOM 692 O O . GLN A 1 91 ? -7.280 0.787 19.682 1.00 85.00 91 GLN A O 1
ATOM 697 N N . ALA A 1 92 ? -6.665 -0.601 21.332 1.00 87.25 92 ALA A N 1
ATOM 698 C CA . ALA A 1 92 ? -6.848 -1.825 20.559 1.00 87.25 92 ALA A CA 1
ATOM 699 C C . ALA A 1 92 ? -8.325 -2.101 20.247 1.00 87.25 92 ALA A C 1
ATOM 701 O O . ALA A 1 92 ? -8.646 -2.519 19.134 1.00 87.25 92 ALA A O 1
ATOM 702 N N . ILE A 1 93 ? -9.231 -1.841 21.195 1.00 89.38 93 ILE A N 1
ATOM 703 C CA . ILE A 1 93 ? -10.675 -2.008 20.988 1.00 89.38 93 ILE A CA 1
ATOM 704 C C . ILE A 1 93 ? -11.173 -1.022 19.927 1.00 89.38 93 ILE A C 1
ATOM 706 O O . ILE A 1 93 ? -11.859 -1.438 18.995 1.00 89.38 93 ILE A O 1
ATOM 710 N N . PHE A 1 94 ? -10.779 0.252 19.998 1.00 88.75 94 PHE A N 1
ATOM 711 C CA . PHE A 1 94 ? -11.134 1.238 18.974 1.00 88.75 94 PHE A CA 1
ATOM 712 C C . PHE A 1 94 ? -10.595 0.855 17.591 1.00 88.75 94 PHE A C 1
ATOM 714 O O . PHE A 1 94 ? -11.333 0.928 16.607 1.00 88.75 94 PHE A O 1
ATOM 721 N N . ALA A 1 95 ? -9.351 0.372 17.511 1.00 89.19 95 ALA A N 1
ATOM 722 C CA . ALA A 1 95 ? -8.782 -0.124 16.261 1.00 89.19 95 ALA A CA 1
ATOM 723 C C . ALA A 1 95 ? -9.560 -1.333 15.711 1.00 89.19 95 ALA A C 1
ATOM 725 O O . ALA A 1 95 ? -9.835 -1.396 14.512 1.00 89.19 95 ALA A O 1
ATOM 726 N N . ALA A 1 96 ? -9.964 -2.272 16.571 1.00 91.69 96 ALA A N 1
ATOM 727 C CA . ALA A 1 96 ? -10.757 -3.432 16.173 1.00 91.69 96 ALA A CA 1
ATOM 728 C C . ALA A 1 96 ? -12.149 -3.030 15.663 1.00 91.69 96 ALA A C 1
ATOM 730 O O . ALA A 1 96 ? -12.566 -3.491 14.600 1.00 91.69 96 ALA A O 1
ATOM 731 N N . VAL A 1 97 ? -12.842 -2.133 16.372 1.00 94.25 97 VAL A N 1
ATOM 732 C CA . VAL A 1 97 ? -14.156 -1.613 15.962 1.00 94.25 97 VAL A CA 1
ATOM 733 C C . VAL A 1 97 ? -14.054 -0.897 14.617 1.00 94.25 97 VAL A C 1
ATOM 735 O O . VAL A 1 97 ? -14.851 -1.176 13.725 1.00 94.25 97 VAL A O 1
ATOM 738 N N . GLN A 1 98 ? -13.036 -0.053 14.423 1.00 92.31 98 GLN A N 1
ATOM 739 C CA . GLN A 1 98 ? -12.785 0.629 13.151 1.00 92.31 98 GLN A CA 1
ATOM 740 C C . GLN A 1 98 ? -12.516 -0.358 12.003 1.00 92.31 98 GLN A C 1
ATOM 742 O O . GLN A 1 98 ? -13.021 -0.194 10.888 1.00 92.31 98 GLN A O 1
ATOM 747 N N . CYS A 1 99 ? -11.745 -1.413 12.266 1.00 90.88 99 CYS A N 1
ATOM 748 C CA . CYS A 1 99 ? -11.419 -2.434 11.273 1.00 90.88 99 CYS A CA 1
ATOM 749 C C . CYS A 1 99 ? -12.667 -3.240 10.863 1.00 90.88 99 CYS A C 1
ATOM 751 O O . CYS A 1 99 ? -12.907 -3.469 9.679 1.00 90.88 99 CYS A O 1
ATOM 753 N N . VAL A 1 100 ? -13.523 -3.604 11.823 1.00 94.25 100 VAL A N 1
ATOM 754 C CA . VAL A 1 100 ? -14.791 -4.298 11.540 1.00 94.25 100 VAL A CA 1
ATOM 755 C C . VAL A 1 100 ? -15.775 -3.379 10.818 1.00 94.25 100 VAL A C 1
ATOM 757 O O . VAL A 1 100 ? -16.355 -3.783 9.812 1.00 94.25 100 VAL A O 1
ATOM 760 N N . ALA A 1 101 ? -15.943 -2.140 11.284 1.00 94.06 101 ALA A N 1
ATOM 761 C CA . ALA A 1 101 ? -16.850 -1.175 10.672 1.00 94.06 101 ALA A CA 1
ATOM 762 C C . ALA A 1 101 ? -16.474 -0.908 9.208 1.00 94.06 101 ALA A C 1
ATOM 764 O O . ALA A 1 101 ? -17.323 -0.990 8.320 1.00 94.06 101 ALA A O 1
ATOM 765 N N . SER A 1 102 ? -15.189 -0.677 8.931 1.00 90.50 102 SER A N 1
ATOM 766 C CA . SER A 1 102 ? -14.707 -0.467 7.563 1.00 90.50 102 SER A CA 1
ATOM 767 C C . SER A 1 102 ? -14.862 -1.700 6.669 1.00 90.50 102 SER A C 1
ATOM 769 O O . SER A 1 102 ? -15.247 -1.559 5.505 1.00 90.50 102 SER A O 1
ATOM 771 N N . LEU A 1 103 ? -14.642 -2.908 7.201 1.00 91.12 103 LEU A N 1
ATOM 772 C CA . LEU A 1 103 ? -14.880 -4.152 6.469 1.00 91.12 103 LEU A CA 1
ATOM 773 C C . LEU A 1 103 ? -16.360 -4.307 6.094 1.00 91.12 103 LEU A C 1
ATOM 775 O O . LEU A 1 103 ? -16.671 -4.640 4.950 1.00 91.12 103 LEU A O 1
ATOM 779 N N . VAL A 1 104 ? -17.270 -4.047 7.037 1.00 93.06 104 VAL A N 1
ATOM 780 C CA . VAL A 1 104 ? -18.721 -4.132 6.816 1.00 93.06 104 VAL A CA 1
ATOM 781 C C . VAL A 1 104 ? -19.160 -3.135 5.750 1.00 93.06 104 VAL A C 1
ATOM 783 O O . VAL A 1 104 ? -19.860 -3.520 4.814 1.00 93.06 104 VAL A O 1
ATOM 786 N N . VAL A 1 105 ? -18.713 -1.880 5.848 1.00 92.38 105 VAL A N 1
ATOM 787 C CA . VAL A 1 105 ? -19.050 -0.834 4.874 1.00 92.38 105 VAL A CA 1
ATOM 788 C C . VAL A 1 105 ? -18.547 -1.212 3.484 1.00 92.38 105 VAL A C 1
ATOM 790 O O . VAL A 1 105 ? -19.317 -1.208 2.526 1.00 92.38 105 VAL A O 1
ATOM 793 N N . ALA A 1 106 ? -17.283 -1.606 3.351 1.00 89.88 106 ALA A N 1
ATOM 794 C CA . ALA A 1 106 ? -16.741 -1.946 2.044 1.00 89.88 106 ALA A CA 1
ATOM 795 C C . ALA A 1 106 ? -17.353 -3.224 1.454 1.00 89.88 106 ALA A C 1
ATOM 797 O O . ALA A 1 106 ? -17.540 -3.306 0.242 1.00 89.88 106 ALA A O 1
ATOM 798 N N . TYR A 1 107 ? -17.711 -4.204 2.288 1.00 89.50 107 TYR A N 1
ATOM 799 C CA . TYR A 1 107 ? -18.440 -5.392 1.846 1.00 89.50 107 TYR A CA 1
ATOM 800 C C . TYR A 1 107 ? -19.857 -5.047 1.373 1.00 89.50 107 TYR A C 1
ATOM 802 O O . TYR A 1 107 ? -20.286 -5.526 0.323 1.00 89.50 107 TYR A O 1
ATOM 810 N N . ALA A 1 108 ? -20.573 -4.192 2.108 1.00 90.44 108 ALA A N 1
ATOM 811 C CA . ALA A 1 108 ? -21.901 -3.727 1.723 1.00 90.44 108 ALA A CA 1
ATOM 812 C C . ALA A 1 108 ? -21.862 -2.983 0.381 1.00 90.44 108 ALA A C 1
ATOM 814 O O . ALA A 1 108 ? -22.655 -3.285 -0.509 1.00 90.44 108 ALA A O 1
ATOM 815 N N . VAL A 1 109 ? -20.886 -2.086 0.199 1.00 90.12 109 VAL A N 1
ATOM 816 C CA . VAL A 1 109 ? -20.661 -1.364 -1.062 1.00 90.12 109 VAL A CA 1
ATOM 817 C C . VAL A 1 109 ? -20.290 -2.330 -2.191 1.00 90.12 109 VAL A C 1
ATOM 819 O O . VAL A 1 109 ? -20.868 -2.258 -3.273 1.00 90.12 109 VAL A O 1
ATOM 822 N N . ALA A 1 110 ? -19.394 -3.289 -1.947 1.00 89.31 110 ALA A N 1
ATOM 823 C CA . ALA A 1 110 ? -19.023 -4.288 -2.948 1.00 89.31 110 ALA A CA 1
ATOM 824 C C . ALA A 1 110 ? -20.220 -5.145 -3.393 1.00 89.31 110 ALA A C 1
ATOM 826 O O . ALA A 1 110 ? -20.351 -5.441 -4.579 1.00 89.31 110 ALA A O 1
ATOM 827 N N . LYS A 1 111 ? -21.117 -5.502 -2.464 1.00 86.12 111 LYS A N 1
ATOM 828 C CA . LYS A 1 111 ? -22.343 -6.253 -2.764 1.00 86.12 111 LYS A CA 1
ATOM 829 C C . LYS A 1 111 ? -23.377 -5.403 -3.505 1.00 86.12 111 LYS A C 1
ATOM 831 O O . LYS A 1 111 ? -24.024 -5.918 -4.409 1.00 86.12 111 LYS A O 1
ATOM 836 N N . ALA A 1 112 ? -23.525 -4.129 -3.143 1.00 88.25 112 ALA A N 1
ATOM 837 C CA . ALA A 1 112 ? -24.469 -3.216 -3.785 1.00 88.25 112 ALA A CA 1
ATOM 838 C C . ALA A 1 112 ? -24.081 -2.893 -5.239 1.00 88.25 112 ALA A C 1
ATOM 840 O O . ALA A 1 112 ? -24.957 -2.803 -6.092 1.00 88.25 112 ALA A O 1
ATOM 841 N N . LEU A 1 113 ? -22.781 -2.758 -5.528 1.00 88.12 113 LEU A N 1
ATOM 842 C CA . LEU A 1 113 ? -22.270 -2.459 -6.873 1.00 88.12 113 LEU A CA 1
ATOM 843 C C . LEU A 1 113 ? -21.872 -3.697 -7.697 1.00 88.12 113 LEU A C 1
ATOM 845 O O . LEU A 1 113 ? -21.537 -3.557 -8.869 1.00 88.12 113 LEU A O 1
ATOM 849 N N . GLY A 1 114 ? -21.895 -4.901 -7.116 1.00 84.50 114 GLY A N 1
ATOM 850 C CA . GLY A 1 114 ? -21.523 -6.133 -7.820 1.00 84.50 114 GLY A CA 1
ATOM 851 C C . GLY A 1 114 ? -20.038 -6.213 -8.200 1.00 84.50 114 GLY A C 1
ATOM 852 O O . GLY A 1 114 ? -19.708 -6.737 -9.262 1.00 84.50 114 GLY A O 1
ATOM 853 N N . TYR A 1 115 ? -19.137 -5.688 -7.362 1.00 87.81 115 TYR A N 1
ATOM 854 C CA . TYR A 1 115 ? -17.701 -5.656 -7.663 1.00 87.81 115 TYR A CA 1
ATOM 855 C C . TYR A 1 115 ? -17.030 -7.036 -7.602 1.00 87.81 115 TYR A C 1
ATOM 857 O O . TYR A 1 115 ? -17.285 -7.832 -6.695 1.00 87.81 115 TYR A O 1
ATOM 865 N N . ASP A 1 116 ? -16.093 -7.283 -8.527 1.00 85.81 116 ASP A N 1
ATOM 866 C CA . ASP A 1 116 ? -15.209 -8.451 -8.472 1.00 85.81 116 ASP A CA 1
ATOM 867 C C . ASP A 1 116 ? -14.289 -8.401 -7.235 1.00 85.81 116 ASP A C 1
ATOM 869 O O . ASP A 1 116 ? -13.979 -7.333 -6.696 1.00 85.81 116 ASP A O 1
ATOM 873 N N . VAL A 1 117 ? -13.799 -9.567 -6.799 1.00 84.06 117 VAL A N 1
ATOM 874 C CA . VAL A 1 117 ? -12.912 -9.716 -5.633 1.00 84.06 117 VAL A CA 1
ATOM 875 C C . VAL A 1 117 ? -11.667 -8.823 -5.740 1.00 84.06 117 VAL A C 1
ATOM 877 O O . VAL A 1 117 ? -11.202 -8.313 -4.720 1.00 84.06 117 VAL A O 1
ATOM 880 N N . GLY A 1 118 ? -11.136 -8.603 -6.949 1.00 85.75 118 GLY A N 1
ATOM 881 C CA . GLY A 1 118 ? -10.003 -7.702 -7.175 1.00 85.75 118 GLY A CA 1
ATOM 882 C C . GLY A 1 118 ? -10.35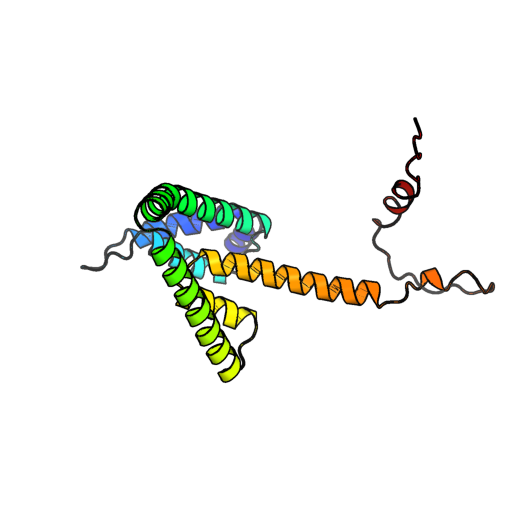0 -6.220 -6.991 1.00 85.75 118 GLY A C 1
ATOM 883 O O . GLY A 1 118 ? -9.586 -5.480 -6.371 1.00 85.75 118 GLY A O 1
ATOM 884 N N . GLN A 1 119 ? -11.518 -5.788 -7.469 1.00 87.69 119 GLN A N 1
ATOM 885 C CA . GLN A 1 119 ? -11.975 -4.398 -7.350 1.00 87.69 119 GLN A CA 1
ATOM 886 C C . GLN A 1 119 ? -12.377 -4.062 -5.911 1.00 87.69 119 GLN A C 1
ATOM 888 O O . GLN A 1 119 ? -11.998 -3.012 -5.396 1.00 87.69 119 GLN A O 1
ATOM 893 N N . ALA A 1 120 ? -13.063 -4.984 -5.230 1.00 89.75 120 ALA A N 1
ATOM 894 C CA . ALA A 1 120 ? -13.413 -4.842 -3.819 1.00 89.75 120 ALA A CA 1
ATOM 895 C C . ALA A 1 120 ? -12.164 -4.763 -2.922 1.00 89.75 120 ALA A C 1
ATOM 897 O O . ALA A 1 120 ? -12.118 -3.953 -1.998 1.00 89.75 120 ALA A O 1
ATOM 898 N N . ALA A 1 121 ? -11.125 -5.554 -3.220 1.00 89.69 121 ALA A N 1
ATOM 899 C CA . ALA A 1 121 ? -9.837 -5.476 -2.532 1.00 89.69 121 ALA A CA 1
ATOM 900 C C . ALA A 1 121 ? -9.133 -4.124 -2.743 1.00 89.69 121 ALA A C 1
ATOM 902 O O . ALA A 1 121 ? -8.585 -3.568 -1.792 1.00 89.69 121 ALA A O 1
ATOM 903 N N . GLY A 1 122 ? -9.171 -3.580 -3.964 1.00 89.12 122 GLY A N 1
ATOM 904 C CA . GLY A 1 122 ? -8.632 -2.251 -4.266 1.00 89.12 122 GLY A CA 1
ATOM 905 C C . GLY A 1 122 ? -9.393 -1.127 -3.558 1.00 89.12 122 GLY A C 1
ATOM 906 O O . GLY A 1 122 ? -8.773 -0.246 -2.967 1.00 89.12 122 GLY A O 1
ATOM 907 N N . LEU A 1 123 ? -10.727 -1.197 -3.545 1.00 91.31 123 LEU A N 1
ATOM 908 C CA . LEU A 1 123 ? -11.591 -0.250 -2.836 1.00 91.31 123 LEU A CA 1
ATOM 909 C C . LEU A 1 123 ? -11.315 -0.255 -1.325 1.00 91.31 123 LEU A C 1
ATOM 911 O O . LEU A 1 123 ? -11.187 0.805 -0.718 1.00 91.31 123 LEU A O 1
ATOM 915 N N . LEU A 1 124 ? -11.181 -1.446 -0.731 1.00 91.25 124 LEU A N 1
ATOM 916 C CA . LEU A 1 124 ? -10.789 -1.621 0.669 1.00 91.25 124 LEU A CA 1
ATOM 917 C C . LEU A 1 124 ? -9.401 -1.042 0.962 1.00 91.25 124 LEU A C 1
ATOM 919 O O . LEU A 1 124 ? -9.212 -0.383 1.979 1.00 91.25 124 LEU A O 1
ATOM 923 N N . ALA A 1 125 ? -8.425 -1.272 0.082 1.00 90.62 125 ALA A N 1
ATOM 924 C CA . ALA A 1 125 ? -7.070 -0.760 0.280 1.00 90.62 125 ALA A CA 1
ATOM 925 C C . ALA A 1 125 ? -7.026 0.772 0.205 1.00 90.62 125 ALA A C 1
ATOM 927 O O . ALA A 1 125 ? -6.372 1.410 1.031 1.00 90.62 125 ALA A O 1
ATOM 928 N N . GLY A 1 126 ? -7.759 1.354 -0.748 1.00 86.69 126 GLY A N 1
ATOM 929 C CA . GLY A 1 126 ? -7.882 2.800 -0.911 1.00 86.69 126 GLY A CA 1
ATOM 930 C C . GLY A 1 126 ? -8.612 3.468 0.253 1.00 86.69 126 GLY A C 1
ATOM 931 O O . GLY A 1 126 ? -8.132 4.476 0.762 1.00 86.69 126 GLY A O 1
ATOM 932 N N . SER A 1 127 ? -9.720 2.888 0.728 1.00 90.94 127 SER A N 1
ATOM 933 C CA . SER A 1 127 ? -10.498 3.453 1.841 1.00 90.94 127 SER A CA 1
ATOM 934 C C . SER A 1 127 ? -9.742 3.433 3.167 1.00 90.94 127 SER A C 1
ATOM 936 O O . SER A 1 127 ? -9.907 4.334 3.983 1.00 90.94 127 SER A O 1
ATOM 938 N N . GLN A 1 128 ? -8.889 2.427 3.371 1.00 89.12 128 GLN A N 1
ATOM 939 C CA . GLN A 1 128 ? -8.017 2.352 4.538 1.00 89.12 128 GLN A CA 1
ATOM 940 C C . GLN A 1 128 ? -6.753 3.204 4.391 1.00 89.12 128 GLN A C 1
ATOM 942 O O . GLN A 1 128 ? -6.037 3.374 5.370 1.00 89.12 128 GLN A O 1
ATOM 947 N N . THR A 1 129 ? -6.444 3.737 3.202 1.00 88.69 129 THR A N 1
ATOM 948 C CA . THR A 1 129 ? -5.173 4.429 2.900 1.00 88.69 129 THR A CA 1
ATOM 949 C C . THR A 1 129 ? -3.923 3.610 3.274 1.00 88.69 129 THR A C 1
ATOM 951 O O . THR A 1 129 ? -2.844 4.154 3.493 1.00 88.69 129 THR A O 1
ATOM 954 N N . ILE A 1 130 ? -4.051 2.277 3.333 1.00 85.50 130 ILE A N 1
ATOM 955 C CA . ILE A 1 130 ? -2.978 1.357 3.731 1.00 85.50 130 ILE A CA 1
ATOM 956 C C . ILE A 1 130 ? -2.456 0.643 2.485 1.00 85.50 130 ILE A C 1
ATOM 958 O O . ILE A 1 130 ? -3.057 -0.315 1.990 1.00 85.50 130 ILE A O 1
ATOM 962 N N . SER A 1 131 ? -1.270 1.046 2.023 1.00 85.25 131 SER A N 1
ATOM 963 C CA . SER A 1 131 ? -0.575 0.410 0.891 1.00 85.25 131 SER A CA 1
ATOM 964 C C . SER A 1 131 ? -0.334 -1.092 1.115 1.00 85.25 131 SER A C 1
ATOM 966 O O . SER A 1 131 ? -0.366 -1.883 0.173 1.00 85.25 131 SER A O 1
ATOM 968 N N . GLY A 1 132 ? -0.153 -1.506 2.376 1.00 85.62 132 GLY A N 1
ATOM 969 C CA . GLY A 1 132 ? 0.026 -2.905 2.777 1.00 85.62 132 GLY A CA 1
ATOM 970 C C . GLY A 1 132 ? -1.185 -3.816 2.499 1.00 85.62 132 GLY A C 1
ATOM 971 O O . GLY A 1 132 ? -1.042 -5.030 2.330 1.00 85.62 132 GLY A O 1
ATOM 972 N N . LEU A 1 133 ? -2.390 -3.249 2.419 1.00 88.38 133 LEU A N 1
ATOM 973 C CA . LEU A 1 133 ? -3.621 -4.023 2.272 1.00 88.38 133 LEU A CA 1
ATOM 974 C C . LEU A 1 133 ? -3.760 -4.586 0.853 1.00 88.38 133 LEU A C 1
ATOM 976 O O . LEU A 1 133 ? -4.216 -5.713 0.675 1.00 88.38 133 LEU A O 1
ATOM 980 N N . LEU A 1 134 ? -3.275 -3.859 -0.157 1.00 88.69 134 LEU A N 1
ATOM 981 C CA . LEU A 1 134 ? -3.312 -4.316 -1.546 1.00 88.69 134 LEU A CA 1
ATOM 982 C C . LEU A 1 134 ? -2.420 -5.548 -1.772 1.00 88.69 134 LEU A C 1
ATOM 984 O O . LEU A 1 134 ? -2.839 -6.499 -2.432 1.00 88.69 134 LEU A O 1
ATOM 988 N N . GLY A 1 135 ? -1.213 -5.564 -1.196 1.00 86.50 135 GLY A N 1
ATOM 989 C CA . GLY A 1 135 ? -0.295 -6.700 -1.333 1.00 86.50 135 GLY A CA 1
ATOM 990 C C . GLY A 1 135 ? -0.784 -7.956 -0.607 1.00 86.50 135 GLY A C 1
ATOM 991 O O . GLY A 1 135 ? -0.710 -9.054 -1.158 1.00 86.50 135 GLY A O 1
ATOM 992 N N . THR A 1 136 ? -1.365 -7.809 0.588 1.00 87.00 136 THR A N 1
ATOM 993 C CA . THR A 1 136 ? -1.954 -8.946 1.324 1.00 87.00 136 THR A CA 1
ATOM 994 C C . THR A 1 136 ? -3.228 -9.469 0.659 1.00 87.00 136 THR A C 1
ATOM 996 O O . THR A 1 136 ? -3.438 -10.684 0.594 1.00 87.00 136 THR A O 1
ATOM 999 N N . ALA A 1 137 ? -4.051 -8.586 0.090 1.00 89.12 137 ALA A N 1
ATOM 1000 C CA . ALA A 1 137 ? -5.223 -8.983 -0.678 1.00 89.12 137 ALA A CA 1
ATOM 1001 C C . ALA A 1 137 ? -4.847 -9.722 -1.973 1.00 89.12 137 ALA A C 1
ATOM 1003 O O . ALA A 1 137 ? -5.453 -10.752 -2.281 1.00 89.12 137 ALA A O 1
ATOM 1004 N N . ALA A 1 138 ? -3.823 -9.260 -2.700 1.00 87.12 138 ALA A N 1
ATOM 1005 C CA . ALA A 1 138 ? -3.311 -9.941 -3.890 1.00 87.12 138 ALA A CA 1
ATOM 1006 C C . ALA A 1 138 ? -2.831 -11.366 -3.569 1.00 87.12 138 ALA A C 1
ATOM 1008 O O . ALA A 1 138 ? -3.170 -12.315 -4.280 1.00 87.12 138 ALA A O 1
ATOM 1009 N N . GLU A 1 139 ? -2.125 -11.544 -2.451 1.00 86.31 139 GLU A N 1
ATOM 1010 C CA . GLU A 1 139 ? -1.685 -12.864 -1.998 1.00 86.31 139 GLU A CA 1
ATOM 1011 C C . GLU A 1 139 ? -2.868 -13.768 -1.611 1.00 86.31 139 GLU A C 1
ATOM 1013 O O . GLU A 1 139 ? -2.928 -14.941 -1.993 1.00 86.31 139 GLU A O 1
ATOM 1018 N N . ALA A 1 140 ? -3.881 -13.222 -0.931 1.00 87.38 140 ALA A N 1
ATOM 1019 C CA . ALA A 1 140 ? -5.108 -13.954 -0.616 1.00 87.38 140 ALA A CA 1
ATOM 1020 C C . ALA A 1 140 ? -5.877 -14.395 -1.880 1.00 87.38 140 ALA A C 1
ATOM 1022 O O . ALA A 1 140 ? -6.432 -15.500 -1.921 1.00 87.38 140 ALA A O 1
ATOM 1023 N N . ILE A 1 141 ? -5.891 -13.566 -2.929 1.00 87.62 141 ILE A N 1
ATOM 1024 C CA . ILE A 1 141 ? -6.485 -13.889 -4.235 1.00 87.62 141 ILE A CA 1
ATOM 1025 C C . ILE A 1 141 ? -5.688 -15.002 -4.931 1.00 87.62 141 ILE A C 1
ATOM 1027 O O . ILE A 1 141 ? -6.283 -15.993 -5.370 1.00 87.62 141 ILE A O 1
ATOM 1031 N N . ASN A 1 142 ? -4.356 -14.911 -4.958 1.00 85.19 142 ASN A N 1
ATOM 1032 C CA . ASN A 1 142 ? -3.482 -15.947 -5.523 1.00 85.19 142 ASN A CA 1
ATOM 1033 C C . ASN A 1 142 ? -3.658 -17.298 -4.812 1.00 85.19 142 ASN A C 1
ATOM 1035 O O . ASN A 1 142 ? -3.769 -18.346 -5.458 1.00 85.19 142 ASN A O 1
ATOM 1039 N N . LYS A 1 143 ? -3.791 -17.277 -3.482 1.00 81.69 143 LYS A N 1
ATOM 1040 C CA . LYS A 1 143 ? -4.075 -18.463 -2.663 1.00 81.69 143 LYS A CA 1
ATOM 1041 C C . LYS A 1 143 ? -5.456 -19.067 -2.938 1.00 81.69 143 LYS A C 1
ATOM 1043 O O . LYS A 1 143 ? -5.621 -20.285 -2.856 1.00 81.69 143 LYS A O 1
ATOM 1048 N N . ARG A 1 144 ? -6.466 -18.255 -3.277 1.00 75.44 144 ARG A N 1
ATOM 1049 C CA . ARG A 1 144 ? -7.774 -18.761 -3.735 1.00 75.44 144 ARG A CA 1
ATOM 1050 C C . ARG A 1 144 ? -7.676 -19.418 -5.110 1.00 75.44 144 ARG A C 1
ATOM 1052 O O . ARG A 1 144 ? -8.191 -20.522 -5.273 1.00 75.44 144 ARG A O 1
ATOM 1059 N N . ARG A 1 145 ? -6.968 -18.800 -6.061 1.00 69.69 145 ARG A N 1
ATOM 1060 C CA . ARG A 1 145 ? -6.773 -19.350 -7.413 1.00 69.69 145 ARG A CA 1
ATOM 1061 C C . ARG A 1 145 ? -6.094 -20.726 -7.377 1.00 69.69 145 ARG A C 1
ATOM 1063 O O . ARG A 1 145 ? -6.557 -21.645 -8.046 1.00 69.69 145 ARG A O 1
ATOM 1070 N N . SER A 1 146 ? -5.071 -20.913 -6.538 1.00 61.12 146 SER A N 1
ATOM 1071 C CA . SER A 1 146 ? -4.394 -22.213 -6.397 1.00 61.12 146 SER A CA 1
ATOM 1072 C C . SER A 1 146 ? -5.270 -23.301 -5.754 1.00 61.12 146 SER A C 1
ATOM 1074 O O . SER A 1 146 ? -5.172 -24.472 -6.129 1.00 61.12 146 SER A O 1
ATOM 1076 N N . ARG A 1 147 ? -6.184 -22.945 -4.837 1.00 58.00 147 ARG A N 1
ATOM 1077 C CA . ARG A 1 147 ? -7.154 -23.893 -4.253 1.00 58.00 147 ARG A CA 1
ATOM 1078 C C . ARG A 1 147 ? -8.188 -24.392 -5.266 1.00 58.00 147 ARG A C 1
ATOM 1080 O O . ARG A 1 147 ? -8.547 -25.567 -5.197 1.00 58.00 147 ARG A O 1
ATOM 1087 N N . THR A 1 148 ? -8.624 -23.557 -6.209 1.00 59.31 148 THR A N 1
ATOM 1088 C CA . THR A 1 148 ? -9.526 -23.979 -7.297 1.00 59.31 148 THR A CA 1
ATOM 1089 C C . THR A 1 148 ? -8.841 -24.992 -8.220 1.00 59.31 148 THR A C 1
ATOM 1091 O O . THR A 1 148 ? -9.419 -26.039 -8.502 1.00 59.31 148 THR A O 1
ATOM 1094 N N . THR A 1 149 ? -7.572 -24.765 -8.585 1.00 55.56 149 THR A N 1
ATOM 1095 C CA . THR A 1 149 ? -6.774 -25.711 -9.392 1.00 55.56 149 THR A CA 1
ATOM 1096 C C . THR A 1 149 ? -6.467 -27.018 -8.650 1.00 55.56 149 THR A C 1
ATOM 1098 O O . THR A 1 149 ? -6.431 -28.089 -9.250 1.00 55.56 149 THR A O 1
ATOM 1101 N N . ARG A 1 150 ? -6.275 -26.978 -7.323 1.00 53.34 150 ARG A N 1
ATOM 1102 C CA . ARG A 1 150 ? -6.050 -28.195 -6.523 1.00 53.34 150 ARG A CA 1
ATOM 1103 C C . ARG A 1 150 ? -7.330 -29.015 -6.335 1.00 53.34 150 ARG A C 1
ATOM 1105 O O . ARG A 1 150 ? -7.245 -30.237 -6.287 1.00 53.34 150 ARG A O 1
ATOM 1112 N N . ARG A 1 151 ? -8.504 -28.373 -6.254 1.00 51.06 151 ARG A N 1
ATOM 1113 C CA . ARG A 1 151 ? -9.801 -29.072 -6.192 1.00 51.06 151 ARG A CA 1
ATOM 1114 C C . ARG A 1 151 ? -10.122 -29.795 -7.497 1.00 51.06 151 ARG A C 1
ATOM 1116 O O . ARG A 1 151 ? -10.552 -30.938 -7.417 1.00 51.06 151 ARG A O 1
ATOM 1123 N N . SER A 1 152 ? -9.829 -29.201 -8.657 1.00 47.53 152 SER A N 1
ATOM 1124 C CA . SER A 1 152 ? -10.004 -29.887 -9.944 1.00 47.53 152 SER A CA 1
ATOM 1125 C C . SER A 1 152 ? -9.023 -31.048 -10.141 1.00 47.53 152 SER A C 1
ATOM 1127 O O . SER A 1 152 ? -9.412 -32.058 -10.713 1.00 47.53 152 SER A O 1
ATOM 1129 N N . ALA A 1 153 ? -7.798 -30.953 -9.608 1.00 49.75 153 ALA A N 1
ATOM 1130 C CA . ALA A 1 153 ? -6.805 -32.035 -9.634 1.00 49.75 153 ALA A CA 1
ATOM 1131 C C . ALA A 1 153 ? -7.105 -33.202 -8.668 1.00 49.75 153 ALA A C 1
ATOM 1133 O O . ALA A 1 153 ? -6.599 -34.302 -8.870 1.00 49.75 153 ALA A O 1
ATOM 1134 N N . TRP A 1 154 ? -7.897 -32.970 -7.615 1.00 46.47 154 TRP A N 1
ATOM 1135 C CA . TRP A 1 154 ? -8.401 -34.027 -6.725 1.00 46.47 154 TRP A CA 1
ATOM 1136 C C . TRP A 1 154 ? -9.733 -34.619 -7.203 1.00 46.47 154 TRP A C 1
ATOM 1138 O O . TRP A 1 154 ? -10.054 -35.745 -6.831 1.00 46.47 154 TRP A O 1
ATOM 1148 N N . SER A 1 155 ? -10.508 -33.882 -8.008 1.00 48.88 155 SER A N 1
ATOM 1149 C CA . SER A 1 155 ? -11.774 -34.355 -8.575 1.00 48.88 155 SER A CA 1
ATOM 1150 C C . SER A 1 155 ? -11.635 -35.007 -9.948 1.00 48.88 155 SER A C 1
ATOM 1152 O O . SER A 1 155 ? -12.576 -35.674 -10.363 1.00 48.88 155 SER A O 1
ATOM 1154 N N . THR A 1 156 ? -10.515 -34.850 -10.665 1.00 53.66 156 THR A N 1
ATOM 1155 C CA . THR A 1 156 ? -10.207 -35.747 -11.784 1.00 53.66 156 THR A CA 1
A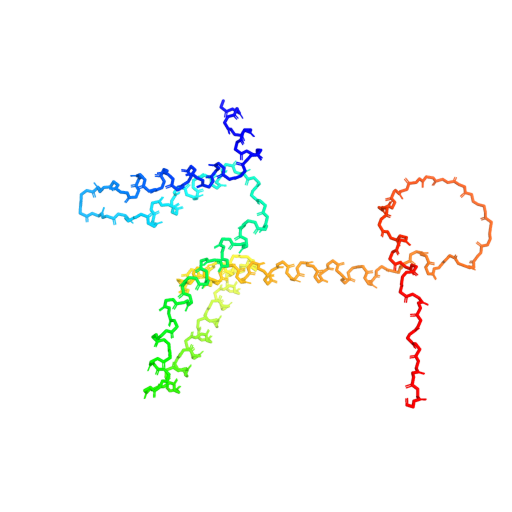TOM 1156 C C . THR A 1 156 ? -9.856 -37.113 -11.208 1.00 53.66 156 THR A C 1
ATOM 1158 O O . THR A 1 156 ? -8.831 -37.245 -10.533 1.00 53.66 156 THR A O 1
ATOM 1161 N N . PRO A 1 157 ? -10.648 -38.165 -11.484 1.00 52.25 157 PRO A N 1
ATOM 1162 C CA . PRO A 1 157 ? -10.163 -39.513 -11.290 1.00 52.25 157 PRO A CA 1
ATOM 1163 C C . PRO A 1 157 ? -8.897 -39.630 -12.131 1.00 52.25 157 PRO A C 1
ATOM 1165 O O . PRO A 1 157 ? -8.923 -39.459 -13.350 1.00 52.25 157 PRO A O 1
ATOM 1168 N N . CYS A 1 158 ? -7.769 -39.863 -11.474 1.00 45.56 158 CYS A N 1
ATOM 1169 C CA . CYS A 1 158 ? -6.541 -40.262 -12.126 1.00 45.56 158 CYS A CA 1
ATOM 1170 C C . CYS A 1 158 ? -6.861 -41.360 -13.156 1.00 45.56 158 CYS A C 1
ATOM 1172 O O . CYS A 1 158 ? -7.276 -42.445 -12.738 1.00 45.56 158 CYS A O 1
ATOM 1174 N N . PRO A 1 159 ? -6.621 -41.157 -14.468 1.00 47.94 159 PRO A N 1
ATOM 1175 C CA . PRO A 1 159 ? -6.837 -42.214 -15.458 1.00 47.94 159 PRO A CA 1
ATOM 1176 C C . PRO A 1 159 ? -5.991 -43.460 -15.150 1.00 47.94 159 PRO A C 1
ATOM 1178 O O . PRO A 1 159 ? -6.309 -44.569 -15.568 1.00 47.94 159 PRO A O 1
ATOM 1181 N N . TRP A 1 160 ? -4.914 -43.295 -14.369 1.00 43.16 160 TRP A N 1
ATOM 1182 C CA . TRP A 1 160 ? -4.029 -44.381 -13.960 1.00 43.16 160 TRP A CA 1
ATOM 1183 C C . TRP A 1 160 ? -4.574 -45.249 -12.813 1.00 43.16 160 TRP A C 1
ATOM 1185 O O . TRP A 1 160 ? -4.080 -46.357 -12.628 1.00 43.16 160 TRP A O 1
ATOM 1195 N N . ARG A 1 161 ? -5.597 -44.810 -12.057 1.00 44.91 161 ARG A N 1
ATOM 1196 C CA . ARG A 1 161 ? -6.243 -45.631 -11.005 1.00 44.91 161 ARG A CA 1
ATOM 1197 C C . ARG A 1 161 ? -7.306 -46.591 -11.576 1.00 44.91 161 ARG A C 1
ATOM 1199 O O . ARG A 1 161 ? -7.892 -47.369 -10.835 1.00 44.91 161 ARG A O 1
ATOM 1206 N N . MET A 1 162 ? -7.508 -46.584 -12.895 1.00 40.09 162 MET A N 1
ATOM 1207 C CA . MET A 1 162 ? -8.414 -47.481 -13.626 1.00 40.09 162 MET A CA 1
ATOM 1208 C C . MET A 1 162 ? -7.725 -48.164 -14.821 1.00 40.09 162 MET A C 1
ATOM 1210 O O . MET A 1 162 ? -8.361 -48.502 -15.812 1.00 40.09 162 MET A O 1
ATOM 1214 N N . ARG A 1 163 ? -6.406 -48.393 -14.746 1.00 44.84 163 ARG A N 1
ATOM 1215 C CA . ARG A 1 163 ? -5.654 -49.136 -15.773 1.00 44.84 163 ARG A CA 1
ATOM 1216 C C . ARG A 1 163 ? -4.860 -50.297 -15.163 1.00 44.84 163 ARG A C 1
ATOM 1218 O O . ARG A 1 163 ? -3.651 -50.385 -15.328 1.00 44.84 163 ARG A O 1
ATOM 1225 N N . SER A 1 164 ? -5.545 -51.184 -14.439 1.00 44.31 164 SER A N 1
ATOM 1226 C CA . SER A 1 164 ? -5.004 -52.497 -14.028 1.00 44.31 164 SER A CA 1
ATOM 1227 C C . SER A 1 164 ? -5.967 -53.675 -14.233 1.00 44.31 164 SER A C 1
ATOM 1229 O O . SER A 1 164 ? -5.625 -54.809 -13.911 1.00 44.31 164 SER A O 1
ATOM 1231 N N . ARG A 1 165 ? -7.142 -53.460 -14.838 1.00 40.75 165 ARG A N 1
ATOM 1232 C CA . ARG A 1 165 ? -8.032 -54.538 -15.292 1.00 40.75 165 ARG A CA 1
ATOM 1233 C C . ARG A 1 165 ? -8.520 -54.233 -16.695 1.00 40.75 165 ARG A C 1
ATOM 1235 O O . ARG A 1 165 ? -9.494 -53.517 -16.835 1.00 40.75 165 ARG A O 1
ATOM 1242 N N . THR A 1 166 ? -7.772 -54.734 -17.672 1.00 37.31 166 THR A N 1
ATOM 1243 C CA . THR A 1 166 ? -8.196 -55.318 -18.958 1.00 37.31 166 THR A CA 1
ATOM 1244 C C . THR A 1 166 ? -7.059 -55.137 -19.950 1.00 37.31 166 THR A C 1
ATOM 1246 O O . THR A 1 166 ? -6.716 -54.035 -20.379 1.00 37.31 166 THR A O 1
ATOM 1249 N N . SER A 1 167 ? -6.444 -56.272 -20.247 1.00 43.50 167 SER A N 1
ATOM 1250 C CA . SER A 1 167 ? -5.600 -56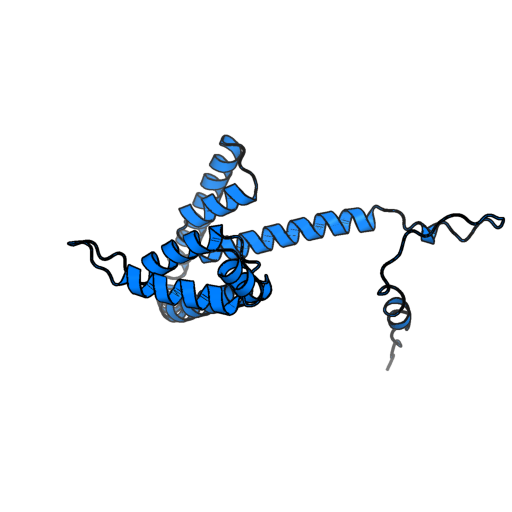.530 -21.396 1.00 43.50 167 SER A CA 1
ATOM 1251 C C . SER A 1 167 ? -6.325 -56.218 -22.715 1.00 43.50 167 SER A C 1
ATOM 1253 O O . SER A 1 167 ? -7.551 -56.186 -22.772 1.00 43.50 167 SER A O 1
ATOM 1255 N N . SER A 1 168 ? -5.521 -56.087 -23.775 1.00 37.25 168 SER A N 1
ATOM 1256 C CA . SER A 1 168 ? -5.857 -56.038 -25.210 1.00 37.25 168 SER A CA 1
ATOM 1257 C C . SER A 1 168 ? -5.915 -54.651 -25.895 1.00 37.25 168 SER A C 1
ATOM 1259 O O . SER A 1 168 ? -6.855 -53.878 -25.792 1.00 37.25 168 SER A O 1
ATOM 1261 N N . ALA A 1 169 ? -4.817 -54.377 -26.614 1.00 33.91 169 ALA A N 1
ATOM 1262 C CA . ALA A 1 169 ? -4.723 -53.811 -27.967 1.00 33.91 169 ALA A CA 1
ATOM 1263 C C . ALA A 1 169 ? -5.459 -52.497 -28.338 1.00 33.91 169 ALA A C 1
ATOM 1265 O O . ALA A 1 169 ? -6.619 -52.514 -28.728 1.00 33.91 169 ALA A O 1
ATOM 1266 N N . ARG A 1 170 ? -4.711 -51.382 -28.451 1.00 30.41 170 ARG A N 1
ATOM 1267 C CA . ARG A 1 170 ? -4.266 -50.768 -29.736 1.00 30.41 170 ARG A CA 1
ATOM 1268 C C . ARG A 1 170 ? -3.597 -49.387 -29.528 1.00 30.41 170 ARG A C 1
ATOM 1270 O O . ARG A 1 170 ? -3.918 -48.702 -28.558 1.00 30.41 170 ARG A O 1
ATOM 1277 N N . PRO A 1 171 ? -2.659 -48.979 -30.411 1.00 37.84 171 PRO A N 1
ATOM 1278 C CA . PRO A 1 171 ? -1.856 -47.765 -30.266 1.00 37.84 171 PRO A CA 1
ATOM 1279 C C . PRO A 1 171 ? -2.468 -46.575 -31.025 1.00 37.84 171 PRO A C 1
ATOM 1281 O O . PRO A 1 171 ? -2.927 -46.726 -32.154 1.00 37.84 171 PRO A O 1
ATOM 1284 N N . GLY A 1 172 ? -2.438 -45.374 -30.437 1.00 31.66 172 GLY A N 1
ATOM 1285 C CA . GLY A 1 172 ? -2.902 -44.171 -31.131 1.00 31.66 172 GLY A CA 1
ATOM 1286 C C . GLY A 1 172 ? -2.837 -42.873 -30.324 1.00 31.66 172 GLY A C 1
ATOM 1287 O O . GLY A 1 172 ? -3.834 -42.465 -29.747 1.00 31.66 172 GLY A O 1
ATOM 1288 N N . ARG A 1 173 ? -1.682 -42.199 -30.433 1.00 30.94 173 ARG A N 1
ATOM 1289 C CA . ARG A 1 173 ? -1.379 -40.763 -30.215 1.00 30.94 173 ARG A CA 1
ATOM 1290 C C . ARG A 1 173 ? -0.930 -40.269 -28.818 1.00 30.94 173 ARG A C 1
ATOM 1292 O O . ARG A 1 173 ? -1.607 -40.515 -27.823 1.00 30.94 173 ARG A O 1
ATOM 1299 N N . PRO A 1 174 ? 0.201 -39.524 -28.750 1.00 36.28 174 PRO A N 1
ATOM 1300 C CA . PRO A 1 174 ? 0.788 -39.043 -27.505 1.00 36.28 174 PRO A CA 1
ATOM 1301 C C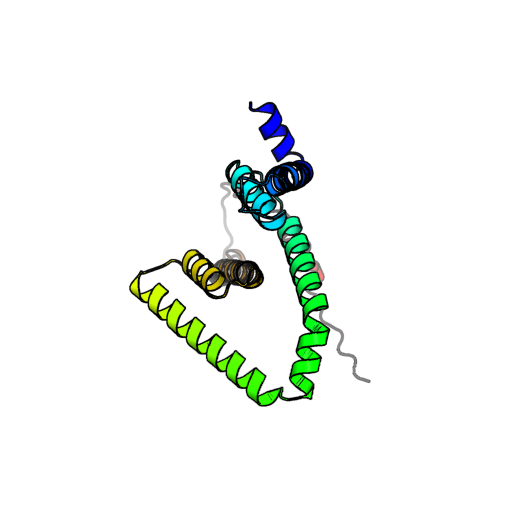 . PRO A 1 174 ? 0.303 -37.625 -27.164 1.00 36.28 174 PRO A C 1
ATOM 1303 O O . PRO A 1 174 ? 0.625 -36.660 -27.851 1.00 36.28 174 PRO A O 1
ATOM 1306 N N . GLY A 1 175 ? -0.434 -37.493 -26.064 1.00 33.94 175 GLY A N 1
ATOM 1307 C CA . GLY A 1 175 ? -0.525 -36.243 -25.310 1.00 33.94 175 GLY A CA 1
ATOM 1308 C C . GLY A 1 175 ? 0.602 -36.223 -24.281 1.00 33.94 175 GLY A C 1
ATOM 1309 O O . GLY A 1 175 ? 0.630 -37.051 -23.374 1.00 33.94 175 GLY A O 1
ATOM 1310 N N . SER A 1 176 ? 1.562 -35.324 -24.462 1.00 35.25 176 SER A N 1
ATOM 1311 C CA . SER A 1 176 ? 2.758 -35.153 -23.636 1.00 35.25 176 SER A CA 1
ATOM 1312 C C . SER A 1 176 ? 2.433 -34.899 -22.157 1.00 35.25 176 SER A C 1
ATOM 1314 O O . SER A 1 176 ? 1.880 -33.858 -21.804 1.00 35.25 176 SER A O 1
ATOM 1316 N N . CYS A 1 177 ? 2.841 -35.820 -21.279 1.00 41.12 177 CYS A N 1
ATOM 1317 C CA . CYS A 1 177 ? 2.998 -35.559 -19.847 1.00 41.12 177 CYS A CA 1
ATOM 1318 C C . CYS A 1 177 ? 4.290 -34.753 -19.596 1.00 41.12 177 CYS A C 1
ATOM 1320 O O . CYS A 1 177 ? 5.323 -35.103 -20.172 1.00 41.12 177 CYS A O 1
ATOM 1322 N N . PRO A 1 178 ? 4.295 -33.735 -18.714 1.00 41.34 178 PRO A N 1
ATOM 1323 C CA . PRO A 1 178 ? 5.529 -33.066 -18.306 1.00 41.34 178 PRO A CA 1
ATOM 1324 C C . PRO A 1 178 ? 6.451 -34.003 -17.487 1.00 41.34 178 PRO A C 1
ATOM 1326 O O . PRO A 1 178 ? 5.959 -34.885 -16.776 1.00 41.34 178 PRO A O 1
ATOM 1329 N N . PRO A 1 179 ? 7.789 -33.828 -17.538 1.00 41.12 179 PRO A N 1
ATOM 1330 C CA . PRO A 1 179 ? 8.759 -34.858 -17.136 1.00 41.12 179 PRO A CA 1
ATOM 1331 C C . PRO A 1 179 ? 8.971 -35.015 -15.618 1.00 41.12 179 PRO A C 1
ATOM 1333 O O . PRO A 1 179 ? 9.711 -35.895 -15.189 1.00 41.12 179 PRO A O 1
ATOM 1336 N N . TRP A 1 180 ? 8.339 -34.191 -14.781 1.00 37.94 180 TRP A N 1
ATOM 1337 C CA . TRP A 1 180 ? 8.683 -34.072 -13.355 1.00 37.94 180 TRP A CA 1
ATOM 1338 C C . TRP A 1 180 ? 8.027 -35.103 -12.416 1.00 37.94 180 TRP A C 1
ATOM 1340 O O . TRP A 1 180 ? 8.333 -35.141 -11.228 1.00 37.94 180 TRP A O 1
ATOM 1350 N N . GLY A 1 181 ? 7.137 -35.964 -12.918 1.00 40.31 181 GLY A N 1
ATOM 1351 C CA . GLY A 1 181 ? 6.329 -36.858 -12.074 1.00 40.31 181 GLY A CA 1
ATOM 1352 C C . GLY A 1 181 ? 6.977 -38.183 -11.648 1.00 40.31 181 GLY A C 1
ATOM 1353 O O . GLY A 1 181 ? 6.436 -38.849 -10.768 1.00 40.31 181 GLY A O 1
ATOM 1354 N N . ARG A 1 182 ? 8.103 -38.603 -12.247 1.00 42.56 182 ARG A N 1
ATOM 1355 C CA . ARG A 1 182 ? 8.691 -39.933 -11.967 1.00 42.56 182 ARG A CA 1
ATOM 1356 C C . ARG A 1 182 ? 9.689 -39.958 -10.808 1.00 42.56 182 ARG A C 1
ATOM 1358 O O . ARG A 1 182 ? 9.782 -40.980 -10.140 1.00 42.56 182 ARG A O 1
ATOM 1365 N N . SER A 1 183 ? 10.405 -38.867 -10.535 1.00 38.69 183 SER A N 1
ATOM 1366 C CA . SER A 1 183 ? 11.435 -38.846 -9.481 1.00 38.69 183 SER A CA 1
ATOM 1367 C C . SER A 1 183 ? 10.857 -38.672 -8.074 1.00 38.69 183 SER A C 1
ATOM 1369 O O . SER A 1 183 ? 11.404 -39.209 -7.116 1.00 38.69 183 SER A O 1
ATOM 1371 N N . TRP A 1 184 ? 9.720 -37.985 -7.938 1.00 32.62 184 TRP A N 1
ATOM 1372 C CA . TRP A 1 184 ? 9.104 -37.735 -6.631 1.00 32.62 184 TRP A CA 1
ATOM 1373 C C . TRP A 1 184 ? 8.434 -38.974 -6.025 1.00 32.62 184 TRP A C 1
ATOM 1375 O O . TRP A 1 184 ? 8.473 -39.162 -4.813 1.00 32.62 184 TRP A O 1
ATOM 1385 N N . TRP A 1 185 ? 7.883 -39.861 -6.858 1.00 34.03 185 TRP A N 1
ATOM 1386 C CA . TRP A 1 185 ? 7.182 -41.064 -6.392 1.00 34.03 185 TRP A CA 1
ATOM 1387 C C . TRP A 1 185 ? 8.108 -42.169 -5.865 1.00 34.03 185 TRP A C 1
ATOM 1389 O O . TRP A 1 185 ? 7.676 -42.971 -5.043 1.00 34.03 185 TRP A O 1
ATOM 1399 N N . ALA A 1 186 ? 9.378 -42.202 -6.280 1.00 40.72 186 ALA A N 1
ATOM 1400 C CA . ALA A 1 186 ? 10.349 -43.175 -5.772 1.00 40.72 186 ALA A CA 1
ATOM 1401 C C . ALA A 1 186 ? 10.925 -42.791 -4.392 1.00 40.72 186 ALA A C 1
ATOM 1403 O O . ALA A 1 186 ? 11.443 -43.650 -3.681 1.00 40.72 186 ALA A O 1
ATOM 1404 N N . ALA A 1 187 ? 10.820 -41.517 -3.991 1.00 41.75 187 ALA A N 1
ATOM 1405 C CA . ALA A 1 187 ? 11.374 -41.019 -2.731 1.00 41.75 187 ALA A CA 1
ATOM 1406 C C . ALA A 1 187 ? 10.398 -41.111 -1.541 1.00 41.75 187 ALA A C 1
ATOM 1408 O O . ALA A 1 187 ? 10.839 -41.114 -0.395 1.00 41.75 187 ALA A O 1
ATOM 1409 N N . THR A 1 188 ? 9.082 -41.210 -1.777 1.00 44.97 188 THR A N 1
ATOM 1410 C CA . THR A 1 188 ? 8.063 -41.173 -0.704 1.00 44.97 188 THR A CA 1
ATOM 1411 C C . THR A 1 188 ? 7.518 -42.543 -0.283 1.00 44.97 188 THR A C 1
ATOM 1413 O O . THR A 1 188 ? 6.680 -42.610 0.611 1.00 44.97 188 THR A O 1
ATOM 1416 N N . SER A 1 189 ? 7.983 -43.645 -0.882 1.00 40.97 189 SER A N 1
ATOM 1417 C CA . SER A 1 189 ? 7.516 -45.006 -0.564 1.00 40.97 189 SER A CA 1
ATOM 1418 C C . SER A 1 189 ? 8.393 -45.772 0.434 1.00 40.97 189 SER A C 1
ATOM 1420 O O . SER A 1 189 ? 8.187 -46.971 0.614 1.00 40.97 189 SER A O 1
ATOM 1422 N N . ARG A 1 190 ? 9.361 -45.128 1.104 1.00 36.75 190 ARG A N 1
ATOM 1423 C CA . ARG A 1 190 ? 10.046 -45.736 2.258 1.00 36.75 190 ARG A CA 1
ATOM 14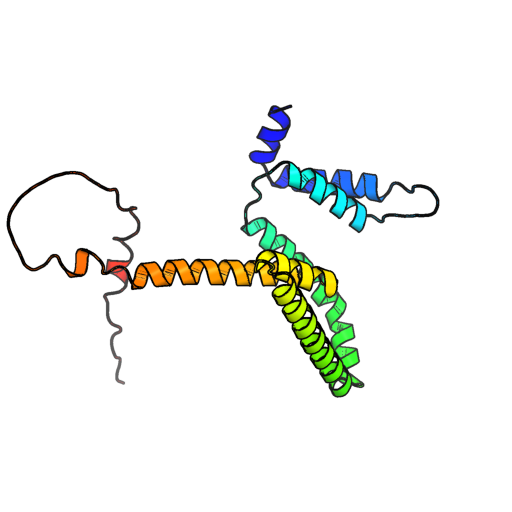24 C C . ARG A 1 190 ? 9.295 -45.367 3.547 1.00 36.75 190 ARG A C 1
ATOM 1426 O O . ARG A 1 190 ? 9.311 -44.194 3.916 1.00 36.75 190 ARG A O 1
ATOM 1433 N N . PRO A 1 191 ? 8.618 -46.314 4.221 1.00 47.78 191 PRO A N 1
ATOM 1434 C CA . PRO A 1 191 ? 7.979 -46.040 5.504 1.00 47.78 191 PRO A CA 1
ATOM 1435 C C . PRO A 1 191 ? 9.034 -45.712 6.578 1.00 47.78 191 PRO A C 1
ATOM 1437 O O . PRO A 1 191 ? 10.137 -46.265 6.533 1.00 47.78 191 PRO A O 1
ATOM 1440 N N . PRO A 1 192 ? 8.725 -44.841 7.556 1.00 44.78 192 PRO A N 1
ATOM 1441 C CA . PRO A 1 192 ? 9.609 -44.596 8.688 1.00 44.78 192 PRO A CA 1
ATOM 1442 C C . PRO A 1 192 ? 9.693 -45.856 9.557 1.00 44.78 192 PRO A C 1
ATOM 1444 O O . PRO A 1 192 ? 8.672 -46.407 9.974 1.00 44.78 192 PRO A O 1
ATOM 1447 N N . ALA A 1 193 ? 10.916 -46.314 9.832 1.00 41.59 193 ALA A N 1
ATOM 1448 C CA . ALA A 1 193 ? 11.167 -47.361 10.810 1.00 41.59 193 ALA A CA 1
ATOM 1449 C C . ALA A 1 193 ? 10.655 -46.896 12.183 1.00 41.59 193 ALA A C 1
ATOM 1451 O O . ALA A 1 193 ? 11.127 -45.910 12.749 1.00 41.59 193 ALA A O 1
ATOM 1452 N N . ARG A 1 194 ? 9.648 -47.605 12.692 1.00 38.78 194 ARG A N 1
ATOM 1453 C CA . ARG A 1 194 ? 9.126 -47.497 14.054 1.00 38.78 194 ARG A CA 1
ATOM 1454 C C . ARG A 1 194 ? 10.229 -47.967 15.008 1.00 38.78 194 ARG A C 1
ATOM 1456 O O . ARG A 1 194 ? 10.434 -49.169 15.132 1.00 38.78 194 ARG A O 1
ATOM 1463 N N . ASN A 1 195 ? 10.941 -47.040 15.648 1.00 39.06 195 ASN A N 1
ATOM 1464 C CA . ASN A 1 195 ? 11.914 -47.385 16.680 1.00 39.06 195 ASN A CA 1
ATOM 1465 C C . ASN A 1 195 ? 11.207 -47.439 18.041 1.00 39.06 195 ASN A C 1
ATOM 1467 O O . ASN A 1 195 ? 10.788 -46.419 18.584 1.00 39.06 195 ASN A O 1
ATOM 1471 N N . THR A 1 196 ? 11.014 -48.654 18.542 1.00 39.19 196 THR A N 1
ATOM 1472 C CA . THR A 1 196 ? 10.656 -48.947 19.929 1.00 39.19 196 THR A CA 1
ATOM 1473 C C . THR A 1 196 ? 11.921 -49.367 20.664 1.00 39.19 196 THR A C 1
ATOM 1475 O O . THR A 1 196 ? 12.332 -50.518 20.526 1.00 39.19 196 THR A O 1
ATOM 1478 N N . LYS A 1 197 ? 12.507 -48.426 21.404 1.00 36.53 197 LYS A N 1
ATOM 1479 C CA . LYS A 1 197 ? 13.188 -48.523 22.708 1.00 36.53 197 LYS A CA 1
ATOM 1480 C C . LYS A 1 197 ? 14.127 -47.336 22.873 1.00 36.53 197 LYS A C 1
ATOM 1482 O O . LYS A 1 197 ? 14.845 -47.020 21.901 1.00 36.53 197 LYS A O 1
#

Radius of gyration: 26.21 Å; chains: 1; bounding box: 41×84×60 Å

pLDDT: mean 72.01, std 19.74, range [30.41, 94.25]

Secondary structure (DSSP, 8-state):
-HHHHHHHHH-HHHHHHHHHHHHHHHHT--BTTB--HHHHHHHHHHHHHHTT-----HHHHHHHHHHHHHHHHHHHHHHHHHHHHHHHHHHHHHHHHHHHHHHHHHHHHHHHHT--HHHHHHHHHHHTT-HHHHHHHHHHHHHHHHHHHHHHHHHS--GGGG-SS----------PPPTTHHHHHHHS---------

Sequence (197 aa):
MDWLASTLRQYPEVSIFLALALGYWIGGLRIGAFSLGSVTGTLLMGVLIGQMHVSISSNVKATFFLMFLFAVGYGAGPEFFRGLRNEGVPQAIFAAVQCVASLVVAYAVAKALGYDVGQAAGLLAGSQTISGLLGTAAEAINKRRSRTTRRSAWSTPCPWRMRSRTSSARPGRPGSCPPWGRSWWAATSRPPARNTK